Protein AF-A0A286EQ36-F1 (afdb_monomer_lite)

Foldseek 3Di:
DDDDPPPPPDPVVVVVVVVLLVLLPDPVLLVLLLVLLLQLLVLLLVLLVVLLVCQQPAACCLVVVVAPPNTRHLQSNLLSVLSNLLSVLSNVLSCCLSDQNLLQSLQSLLVLLLSLLVLLCLLVVVDGSSCCRPDDPVCCVVCRPPVNSCVSVVNPDDPVLSVVSCQCRVDPHPNVVVSNDDPGSSVSSLSSLVSLVSSLSSLVSNLSSCVVVVDDPVSNVSSVSSNVSSVVSCVVRPCNVVSVVPDRDD

Structure (mmCIF, N/CA/C/O backbone):
data_AF-A0A286EQ36-F1
#
_entry.id   AF-A0A286EQ36-F1
#
loop_
_atom_site.group_PDB
_atom_site.id
_atom_site.type_symbol
_atom_site.label_atom_id
_atom_site.label_alt_id
_atom_site.label_comp_id
_atom_site.label_asym_id
_atom_site.label_entity_id
_atom_site.label_seq_id
_atom_site.pdbx_PDB_ins_code
_atom_site.Cartn_x
_atom_site.Cartn_y
_atom_site.Cartn_z
_atom_site.occupancy
_atom_site.B_iso_or_equiv
_atom_site.auth_seq_id
_atom_site.auth_comp_id
_atom_site.auth_asym_id
_atom_site.auth_atom_id
_atom_site.pdbx_PDB_model_num
ATOM 1 N N . MET A 1 1 ? 5.444 -34.538 -29.520 1.00 42.81 1 MET A N 1
ATOM 2 C CA . MET A 1 1 ? 6.539 -33.662 -29.985 1.00 42.81 1 MET A CA 1
ATOM 3 C C . MET A 1 1 ? 5.913 -32.596 -30.879 1.00 42.81 1 MET A C 1
ATOM 5 O O . MET A 1 1 ? 6.060 -32.645 -32.090 1.00 42.81 1 MET A O 1
ATOM 9 N N . GLU A 1 2 ? 5.125 -31.699 -30.281 1.00 38.50 2 GLU A N 1
ATOM 10 C CA . GLU A 1 2 ? 4.499 -30.558 -30.961 1.00 38.50 2 GLU A CA 1
ATOM 11 C C . GLU A 1 2 ? 5.303 -29.316 -30.580 1.00 38.50 2 GLU A C 1
ATOM 13 O O . GLU A 1 2 ? 5.128 -28.737 -29.511 1.00 38.50 2 GLU A O 1
ATOM 18 N N . LEU A 1 3 ? 6.277 -28.997 -31.428 1.00 45.00 3 LEU A N 1
ATOM 19 C CA . LEU A 1 3 ? 7.073 -27.782 -31.354 1.00 45.00 3 LEU A CA 1
ATOM 20 C C . LEU A 1 3 ? 6.392 -26.705 -32.203 1.00 45.00 3 LEU A C 1
ATOM 22 O O . LEU A 1 3 ? 6.170 -26.893 -33.395 1.00 45.00 3 LEU A O 1
ATOM 26 N N . HIS A 1 4 ? 6.117 -25.585 -31.540 1.00 47.34 4 HIS A N 1
ATOM 27 C CA . HIS A 1 4 ? 6.048 -24.233 -32.085 1.00 47.34 4 HIS A CA 1
ATOM 28 C C . HIS A 1 4 ? 5.066 -23.955 -33.226 1.00 47.34 4 HIS A C 1
ATOM 30 O O . HIS A 1 4 ? 5.420 -23.858 -34.397 1.00 47.34 4 HIS A O 1
ATOM 36 N N . ARG A 1 5 ? 3.849 -23.580 -32.825 1.00 47.09 5 ARG A N 1
ATOM 37 C CA . ARG A 1 5 ? 3.199 -22.413 -33.425 1.00 47.09 5 ARG A CA 1
ATOM 38 C C . ARG A 1 5 ? 3.604 -21.193 -32.594 1.00 47.09 5 ARG A C 1
ATOM 40 O O . ARG A 1 5 ? 2.902 -20.819 -31.662 1.00 47.09 5 ARG A O 1
ATOM 47 N N . GLU A 1 6 ? 4.766 -20.609 -32.884 1.00 48.97 6 GLU A N 1
ATOM 48 C CA . GLU A 1 6 ? 4.986 -19.200 -32.545 1.00 48.97 6 GLU A CA 1
ATOM 49 C C . GLU A 1 6 ? 3.955 -18.415 -33.358 1.00 48.97 6 GLU A C 1
ATOM 51 O O . GLU A 1 6 ? 4.099 -18.228 -34.566 1.00 48.97 6 GLU A O 1
ATOM 56 N N . GLN A 1 7 ? 2.838 -18.050 -32.728 1.00 61.78 7 GLN A N 1
ATOM 57 C CA . GLN A 1 7 ? 1.993 -17.000 -33.275 1.00 61.78 7 GLN A CA 1
ATOM 58 C C . GLN A 1 7 ? 2.880 -15.762 -33.353 1.00 61.78 7 GLN A C 1
ATOM 60 O O . GLN A 1 7 ? 3.298 -15.243 -32.320 1.00 61.78 7 GLN A O 1
ATOM 65 N N . GLN A 1 8 ? 3.220 -15.340 -34.573 1.00 70.81 8 GLN A N 1
ATOM 66 C CA . GLN A 1 8 ? 3.832 -14.038 -34.792 1.00 70.81 8 GLN A CA 1
ATOM 67 C C . GLN A 1 8 ? 2.923 -13.014 -34.120 1.00 70.81 8 GLN A C 1
ATOM 69 O O . GLN A 1 8 ? 1.764 -12.862 -34.510 1.00 70.81 8 GLN A O 1
ATOM 74 N N . LEU A 1 9 ? 3.431 -12.400 -33.052 1.00 70.44 9 LEU A N 1
ATOM 75 C CA . LEU A 1 9 ? 2.756 -11.289 -32.406 1.00 70.44 9 LEU A CA 1
ATOM 76 C C . LEU A 1 9 ? 2.511 -10.218 -33.468 1.00 70.44 9 LEU A C 1
ATOM 78 O O . LEU A 1 9 ? 3.366 -9.986 -34.326 1.00 70.44 9 LEU A O 1
ATOM 82 N N . ASP A 1 10 ? 1.335 -9.600 -33.409 1.00 85.38 10 ASP A N 1
ATOM 83 C CA . ASP A 1 10 ? 1.016 -8.431 -34.219 1.00 85.38 10 ASP A CA 1
ATOM 84 C C . ASP A 1 10 ? 2.179 -7.419 -34.119 1.00 85.38 10 ASP A C 1
ATOM 86 O O . ASP A 1 10 ? 2.566 -7.065 -32.999 1.00 85.38 10 ASP A O 1
ATOM 90 N N . PRO A 1 11 ? 2.779 -6.976 -35.242 1.00 86.38 11 PRO A N 1
ATOM 91 C CA . PRO A 1 11 ? 3.874 -6.010 -35.227 1.00 86.38 11 PRO A CA 1
ATOM 92 C C . PRO A 1 11 ? 3.573 -4.758 -34.397 1.00 86.38 11 PRO A C 1
ATOM 94 O O . PRO A 1 11 ? 4.459 -4.265 -33.702 1.00 86.38 11 PRO A O 1
ATOM 97 N N . GLN A 1 12 ? 2.319 -4.291 -34.394 1.00 85.00 12 GLN A N 1
ATOM 98 C CA . GLN A 1 12 ? 1.914 -3.143 -33.584 1.00 85.00 12 GLN A CA 1
ATOM 99 C C . GLN A 1 12 ? 2.062 -3.430 -32.081 1.00 85.00 12 GLN A C 1
ATOM 101 O O . GLN A 1 12 ? 2.578 -2.604 -31.331 1.00 85.00 12 GLN A O 1
ATOM 106 N N . PHE A 1 13 ? 1.674 -4.629 -31.645 1.00 85.88 13 PHE A N 1
ATOM 107 C CA . PHE A 1 13 ? 1.811 -5.050 -30.253 1.00 85.88 13 PHE A CA 1
ATOM 108 C C . PHE A 1 13 ? 3.285 -5.179 -29.838 1.00 85.88 13 PHE A C 1
ATOM 110 O O . PHE A 1 13 ? 3.661 -4.804 -28.727 1.00 85.88 13 PHE A O 1
ATOM 117 N N . ALA A 1 14 ? 4.146 -5.672 -30.732 1.00 87.00 14 ALA A N 1
ATOM 118 C CA . ALA A 1 14 ? 5.581 -5.761 -30.471 1.00 87.00 14 ALA A CA 1
ATOM 119 C C . ALA A 1 14 ? 6.224 -4.374 -30.265 1.00 87.00 14 ALA A C 1
ATOM 121 O O . ALA A 1 14 ? 7.039 -4.206 -29.350 1.00 87.00 14 ALA A O 1
ATOM 122 N N . ASP A 1 15 ? 5.827 -3.380 -31.063 1.00 91.12 15 ASP A N 1
ATOM 123 C CA . ASP A 1 15 ? 6.303 -1.999 -30.938 1.00 91.12 15 ASP A CA 1
ATOM 124 C C . ASP A 1 15 ? 5.838 -1.344 -29.627 1.00 91.12 15 ASP A C 1
ATOM 126 O O . ASP A 1 15 ? 6.628 -0.676 -28.950 1.00 91.12 15 ASP A O 1
ATOM 130 N N . GLU A 1 16 ? 4.590 -1.584 -29.215 1.00 90.00 16 GLU A N 1
ATOM 131 C CA . GLU A 1 16 ? 4.049 -1.110 -27.934 1.00 90.00 16 GLU A CA 1
ATOM 132 C C . GLU A 1 16 ? 4.817 -1.697 -26.739 1.00 90.00 16 GLU A C 1
ATOM 134 O O . GLU A 1 16 ? 5.258 -0.957 -25.853 1.00 90.00 16 GLU A O 1
ATOM 139 N N . VAL A 1 17 ? 5.069 -3.011 -26.739 1.00 89.19 17 VAL A N 1
ATOM 140 C CA . VAL A 1 17 ? 5.862 -3.683 -25.695 1.00 89.19 17 VAL A CA 1
ATOM 141 C C . VAL A 1 17 ? 7.289 -3.128 -25.639 1.00 89.19 17 VAL A C 1
ATOM 143 O O . VAL A 1 17 ? 7.819 -2.872 -24.553 1.00 89.19 17 VAL A O 1
ATOM 146 N N . ALA A 1 18 ? 7.919 -2.892 -26.792 1.00 91.62 18 ALA A N 1
ATOM 147 C CA . ALA A 1 18 ? 9.254 -2.305 -26.855 1.00 91.62 18 ALA A CA 1
ATOM 148 C C . ALA A 1 18 ? 9.284 -0.861 -26.321 1.00 91.62 18 ALA A C 1
ATOM 150 O O . ALA A 1 18 ? 10.240 -0.474 -25.638 1.00 91.62 18 ALA A O 1
ATOM 151 N N . ALA A 1 19 ? 8.244 -0.068 -26.593 1.00 93.88 19 ALA A N 1
ATOM 152 C CA . ALA A 1 19 ? 8.105 1.289 -26.073 1.00 93.88 19 ALA A CA 1
ATOM 153 C C . ALA A 1 19 ? 7.931 1.305 -24.545 1.00 93.88 19 ALA A C 1
ATOM 155 O O . ALA A 1 19 ? 8.597 2.088 -23.864 1.00 93.88 19 ALA A O 1
ATOM 156 N N . ILE A 1 20 ? 7.106 0.407 -23.995 1.00 93.94 20 ILE A N 1
ATOM 157 C CA . ILE A 1 20 ? 6.928 0.249 -22.544 1.00 93.94 20 ILE A CA 1
ATOM 158 C C . ILE A 1 20 ? 8.250 -0.150 -21.887 1.00 93.94 20 ILE A C 1
ATOM 160 O O . ILE A 1 20 ? 8.688 0.504 -20.943 1.00 93.94 20 ILE A O 1
ATOM 164 N N . ARG A 1 21 ? 8.939 -1.168 -22.421 1.00 93.19 21 ARG A N 1
ATOM 165 C CA . ARG A 1 21 ? 10.229 -1.633 -21.886 1.00 93.19 21 ARG A CA 1
ATOM 166 C C . ARG A 1 21 ? 11.282 -0.529 -21.862 1.00 93.19 21 ARG A C 1
ATOM 168 O O . ARG A 1 21 ? 12.022 -0.404 -20.892 1.00 93.19 21 ARG A O 1
ATOM 175 N N . ARG A 1 22 ? 11.319 0.312 -22.900 1.00 94.56 22 ARG A N 1
ATOM 176 C CA . ARG A 1 22 ? 12.206 1.480 -22.940 1.00 94.56 22 ARG A CA 1
ATOM 177 C C . ARG A 1 22 ? 11.917 2.440 -21.787 1.00 94.56 22 ARG A C 1
ATOM 179 O O . ARG A 1 22 ? 12.839 2.764 -21.049 1.00 94.56 22 ARG A O 1
ATOM 186 N N . ARG A 1 23 ? 10.648 2.812 -21.596 1.00 96.12 23 ARG A N 1
ATOM 187 C CA . ARG A 1 23 ? 10.204 3.710 -20.515 1.00 96.12 23 ARG A CA 1
ATOM 188 C C . ARG A 1 23 ? 10.426 3.126 -19.122 1.00 96.12 23 ARG A C 1
ATOM 190 O O . ARG A 1 23 ? 10.718 3.855 -18.179 1.00 96.12 23 ARG A O 1
ATOM 197 N N . LEU A 1 24 ? 10.319 1.809 -18.969 1.00 95.25 24 LEU A N 1
ATOM 198 C CA . LEU A 1 24 ? 10.638 1.143 -17.706 1.00 95.25 24 LEU A CA 1
ATOM 199 C C . LEU A 1 24 ? 12.113 1.347 -17.327 1.00 95.25 24 LEU A C 1
ATOM 201 O O . LEU A 1 24 ? 12.402 1.583 -16.158 1.00 95.25 24 LEU A O 1
ATOM 205 N N . GLY A 1 25 ? 13.022 1.330 -18.306 1.00 93.94 25 GLY A N 1
ATOM 206 C CA . GLY A 1 25 ? 14.460 1.541 -18.112 1.00 93.94 25 GLY A CA 1
ATOM 207 C C . GLY A 1 25 ? 14.933 3.003 -18.106 1.00 93.94 25 GLY A C 1
ATOM 208 O O . GLY A 1 25 ? 16.132 3.245 -17.940 1.00 93.94 25 GLY A O 1
ATOM 209 N N . GLU A 1 26 ? 14.049 3.987 -18.301 1.00 95.94 26 GLU A N 1
ATOM 210 C CA . GLU A 1 26 ? 14.420 5.408 -18.329 1.00 95.94 26 GLU A CA 1
ATOM 211 C C . GLU A 1 26 ? 14.813 5.906 -16.930 1.00 95.94 26 GLU A C 1
ATOM 213 O O . GLU A 1 26 ? 14.002 5.931 -16.007 1.00 95.94 26 GLU A O 1
ATOM 218 N N . ARG A 1 27 ? 16.071 6.342 -16.769 1.00 96.06 27 ARG A N 1
ATOM 219 C CA . ARG A 1 27 ? 16.633 6.754 -15.466 1.00 96.06 27 ARG A CA 1
ATOM 220 C C . ARG A 1 27 ? 15.852 7.876 -14.785 1.00 96.06 27 ARG A C 1
ATOM 222 O O . ARG A 1 27 ? 15.743 7.883 -13.561 1.00 96.06 27 ARG A O 1
ATOM 229 N N . GLU A 1 28 ? 15.337 8.817 -15.569 1.00 97.38 28 GLU A N 1
ATOM 230 C CA . GLU A 1 28 ? 14.519 9.919 -15.059 1.00 97.38 28 GLU A CA 1
ATOM 231 C C . GLU A 1 28 ? 13.222 9.383 -14.441 1.00 97.38 28 GLU A C 1
ATOM 233 O O . GLU A 1 28 ? 12.935 9.687 -13.286 1.00 97.38 28 GLU A O 1
ATOM 238 N N . LEU A 1 29 ? 12.515 8.481 -15.132 1.00 97.50 29 LEU A N 1
ATOM 239 C CA . LEU A 1 29 ? 11.295 7.857 -14.612 1.00 97.50 29 LEU A CA 1
ATOM 240 C C . LEU A 1 29 ? 11.556 6.955 -13.398 1.00 97.50 29 LEU A C 1
ATOM 242 O O . LEU A 1 29 ? 10.781 6.974 -12.447 1.00 97.50 29 LEU A O 1
ATOM 246 N N . ILE A 1 30 ? 12.670 6.213 -13.373 1.00 97.25 30 ILE A N 1
ATOM 247 C CA . ILE A 1 30 ? 13.084 5.442 -12.184 1.00 97.25 30 ILE A CA 1
ATOM 248 C C . ILE A 1 30 ? 13.259 6.377 -10.975 1.00 97.25 30 ILE A C 1
ATOM 250 O O . ILE A 1 30 ? 12.828 6.055 -9.867 1.00 97.25 30 ILE A O 1
ATOM 254 N N . SER A 1 31 ? 13.859 7.551 -11.192 1.00 98.00 31 SER A N 1
ATOM 255 C CA . SER A 1 31 ? 14.089 8.543 -10.135 1.00 98.00 31 SER A CA 1
ATOM 256 C C . SER A 1 31 ? 12.777 9.161 -9.644 1.00 98.00 31 SER A C 1
ATOM 258 O O . SER A 1 31 ? 12.596 9.314 -8.438 1.00 98.00 31 SER A O 1
ATOM 260 N N . VAL A 1 32 ? 11.844 9.451 -10.559 1.00 98.38 32 VAL A N 1
ATOM 261 C CA . VAL A 1 32 ? 10.484 9.922 -10.243 1.00 98.38 32 VAL A CA 1
ATOM 262 C C . VAL A 1 32 ? 9.737 8.899 -9.378 1.00 98.38 32 VAL A C 1
ATOM 264 O O . VAL A 1 32 ? 9.222 9.256 -8.319 1.00 98.38 32 VAL A O 1
ATOM 267 N N . ARG A 1 33 ? 9.737 7.614 -9.765 1.00 98.50 33 ARG A N 1
ATOM 268 C CA . ARG A 1 33 ? 9.087 6.530 -8.999 1.00 98.50 33 ARG A CA 1
ATOM 269 C C . ARG A 1 33 ? 9.663 6.394 -7.593 1.00 98.50 33 ARG A C 1
ATOM 271 O O . ARG A 1 33 ? 8.909 6.319 -6.626 1.00 98.50 33 ARG A O 1
ATOM 278 N N . LEU A 1 34 ? 10.993 6.377 -7.472 1.00 98.62 34 LEU A N 1
ATOM 279 C CA . LEU A 1 34 ? 11.667 6.247 -6.180 1.00 98.62 34 LEU A CA 1
ATOM 280 C C . LEU A 1 34 ? 11.368 7.441 -5.262 1.00 98.62 34 LEU A C 1
ATOM 282 O O . LEU A 1 34 ? 11.042 7.249 -4.092 1.00 98.62 34 LEU A O 1
ATOM 286 N N . ALA A 1 35 ? 11.424 8.666 -5.793 1.00 98.56 35 ALA A N 1
ATOM 287 C CA . ALA A 1 35 ? 11.110 9.871 -5.030 1.00 98.56 35 ALA A CA 1
ATOM 288 C C . ALA A 1 35 ? 9.651 9.878 -4.548 1.00 98.56 35 ALA A C 1
ATOM 290 O O . ALA A 1 35 ? 9.385 10.164 -3.380 1.00 98.56 35 ALA A O 1
ATOM 291 N N . ALA A 1 36 ? 8.709 9.515 -5.421 1.00 98.56 36 ALA A N 1
ATOM 292 C CA . ALA A 1 36 ? 7.300 9.409 -5.067 1.00 98.56 36 ALA A CA 1
ATOM 293 C C . ALA A 1 36 ? 7.060 8.349 -3.980 1.00 98.56 36 ALA A C 1
ATOM 295 O O . ALA A 1 36 ? 6.381 8.634 -2.995 1.00 98.56 36 ALA A O 1
ATOM 296 N N . ALA A 1 37 ? 7.659 7.161 -4.101 1.00 98.69 37 ALA A N 1
ATOM 297 C CA . ALA A 1 37 ? 7.535 6.111 -3.092 1.00 98.69 37 ALA A CA 1
ATOM 298 C C . ALA A 1 37 ? 8.104 6.527 -1.728 1.00 98.69 37 ALA A C 1
ATOM 300 O O . ALA A 1 37 ? 7.424 6.359 -0.717 1.00 98.69 37 ALA A O 1
ATOM 301 N N . SER A 1 38 ? 9.293 7.134 -1.692 1.00 98.75 38 SER A N 1
ATOM 302 C CA . SER A 1 38 ? 9.915 7.575 -0.436 1.00 98.75 38 SER A CA 1
ATOM 303 C C . SER A 1 38 ? 9.123 8.707 0.243 1.00 98.75 38 SER A C 1
ATOM 305 O O . SER A 1 38 ? 8.888 8.692 1.459 1.00 98.75 38 SER A O 1
ATOM 307 N N . ASN A 1 39 ? 8.603 9.658 -0.542 1.00 98.50 39 ASN A N 1
ATOM 308 C CA . ASN A 1 39 ? 7.733 10.721 -0.030 1.00 98.50 39 ASN A CA 1
ATOM 309 C C . ASN A 1 39 ? 6.411 10.157 0.518 1.00 98.50 39 ASN A C 1
ATOM 311 O O . ASN A 1 39 ? 5.994 10.504 1.627 1.00 98.50 39 ASN A O 1
ATOM 315 N N . ALA A 1 40 ? 5.770 9.248 -0.222 1.00 98.56 40 ALA A N 1
ATOM 316 C CA . ALA A 1 40 ? 4.548 8.583 0.215 1.00 98.56 40 ALA A CA 1
ATOM 317 C C . ALA A 1 40 ? 4.776 7.759 1.493 1.00 98.56 40 ALA A C 1
ATOM 319 O O . ALA A 1 40 ? 4.004 7.877 2.445 1.00 98.56 40 ALA A O 1
ATOM 320 N N . ALA A 1 41 ? 5.871 6.996 1.574 1.00 98.69 41 ALA A N 1
ATOM 321 C CA . ALA A 1 41 ? 6.246 6.247 2.771 1.00 98.69 41 ALA A CA 1
ATOM 322 C C . ALA A 1 41 ? 6.429 7.166 3.990 1.00 98.69 41 ALA A C 1
ATOM 324 O O . ALA A 1 41 ? 5.934 6.866 5.079 1.00 98.69 41 ALA A O 1
ATOM 325 N N . THR A 1 42 ? 7.061 8.329 3.810 1.00 98.56 42 THR A N 1
ATOM 326 C CA . THR A 1 42 ? 7.216 9.335 4.872 1.00 98.56 42 THR A CA 1
ATOM 327 C C . THR A 1 42 ? 5.862 9.817 5.403 1.00 98.56 42 THR A C 1
ATOM 329 O O . THR A 1 42 ? 5.655 9.888 6.621 1.00 98.56 42 THR A O 1
ATOM 332 N N . HIS A 1 43 ? 4.914 10.116 4.513 1.00 98.19 43 HIS A N 1
ATOM 333 C CA . HIS A 1 43 ? 3.574 10.550 4.905 1.00 98.19 43 HIS A CA 1
ATOM 334 C C . HIS A 1 43 ? 2.765 9.432 5.579 1.00 98.19 43 HIS A C 1
ATOM 336 O O . HIS A 1 43 ? 2.202 9.673 6.652 1.00 98.19 43 HIS A O 1
ATOM 342 N N . LEU A 1 44 ? 2.787 8.208 5.036 1.00 98.31 44 LEU A N 1
ATOM 343 C CA . LEU A 1 44 ? 2.149 7.026 5.631 1.00 98.31 44 LEU A CA 1
ATOM 344 C C . LEU A 1 44 ? 2.682 6.746 7.039 1.00 98.31 44 LEU A C 1
ATOM 346 O O . LEU A 1 44 ? 1.901 6.584 7.980 1.00 98.31 44 LEU A O 1
ATOM 350 N N . LYS A 1 45 ? 4.008 6.772 7.218 1.00 98.56 45 LYS A N 1
ATOM 351 C CA . LYS A 1 45 ? 4.652 6.586 8.524 1.00 98.56 45 LYS A CA 1
ATOM 352 C C . LYS A 1 45 ? 4.212 7.656 9.515 1.00 98.56 45 LYS A C 1
ATOM 354 O O . LYS A 1 45 ? 3.849 7.334 10.644 1.00 98.56 45 LYS A O 1
ATOM 359 N N . SER A 1 46 ? 4.199 8.923 9.098 1.00 98.12 46 SER A N 1
ATOM 360 C CA . SER A 1 46 ? 3.777 10.031 9.959 1.00 98.12 46 SER A CA 1
ATOM 361 C C . SER A 1 46 ? 2.297 9.947 10.347 1.00 98.12 46 SER A C 1
ATOM 363 O O . SER A 1 46 ? 1.946 10.264 11.490 1.00 98.12 46 SER A O 1
ATOM 365 N N . ALA A 1 47 ? 1.427 9.538 9.417 1.00 97.75 47 ALA A N 1
ATOM 366 C CA . ALA A 1 47 ? 0.009 9.301 9.678 1.00 97.75 47 ALA A CA 1
ATOM 367 C C . ALA A 1 47 ? -0.160 8.165 10.692 1.00 97.75 47 ALA A C 1
ATOM 369 O O . ALA A 1 47 ? -0.733 8.385 11.759 1.00 97.75 47 ALA A O 1
ATOM 370 N N . GLY A 1 48 ? 0.454 7.008 10.431 1.00 98.19 48 GLY A N 1
ATOM 371 C CA . GLY A 1 48 ? 0.415 5.851 11.321 1.00 98.19 48 GLY A CA 1
ATOM 372 C C . GLY A 1 48 ? 0.945 6.158 12.722 1.00 98.19 48 GLY A C 1
ATOM 373 O O . GLY A 1 48 ? 0.281 5.852 13.703 1.00 98.19 48 GLY A O 1
ATOM 374 N N . GLN A 1 49 ? 2.073 6.856 12.861 1.00 98.25 49 GLN A N 1
ATOM 375 C CA . GLN A 1 49 ? 2.588 7.264 14.178 1.00 98.25 49 GLN A CA 1
ATOM 376 C C . GLN A 1 49 ? 1.614 8.170 14.943 1.00 98.25 49 GLN A C 1
ATOM 378 O O . GLN A 1 49 ? 1.475 8.047 16.158 1.00 98.25 49 GLN A O 1
ATOM 383 N N . THR A 1 50 ? 0.923 9.070 14.239 1.00 97.56 50 THR A N 1
ATOM 384 C CA . THR A 1 50 ? -0.057 9.973 14.864 1.00 97.56 50 THR A CA 1
ATOM 385 C C . THR A 1 50 ? -1.285 9.202 15.322 1.00 97.56 50 THR A C 1
ATOM 387 O O . THR A 1 50 ? -1.670 9.320 16.482 1.00 97.56 50 THR A O 1
ATOM 390 N N . MET A 1 51 ? -1.833 8.350 14.453 1.00 97.31 51 MET A N 1
ATOM 391 C CA . MET A 1 51 ? -2.954 7.463 14.775 1.00 97.31 51 MET A CA 1
ATOM 392 C C . MET A 1 51 ? -2.618 6.537 15.937 1.00 97.31 51 MET A C 1
ATOM 394 O O . MET A 1 51 ? -3.450 6.333 16.810 1.00 97.31 51 MET A O 1
ATOM 398 N N . HIS A 1 52 ? -1.389 6.022 15.991 1.00 97.75 52 HIS A N 1
ATOM 399 C CA . HIS A 1 52 ? -0.954 5.145 17.071 1.00 97.75 52 HIS A CA 1
ATOM 400 C C . HIS A 1 52 ? -0.989 5.880 18.414 1.00 97.75 52 HIS A C 1
ATOM 402 O O . HIS A 1 52 ? -1.573 5.382 19.372 1.00 97.75 52 HIS A O 1
ATOM 408 N N . VAL A 1 53 ? -0.417 7.087 18.485 1.00 97.25 53 VAL A N 1
ATOM 409 C CA . VAL A 1 53 ? -0.443 7.898 19.712 1.00 97.25 53 VAL A CA 1
ATOM 410 C C . VAL A 1 53 ? -1.877 8.249 20.103 1.00 97.25 53 VAL A C 1
ATOM 412 O O . VAL A 1 53 ? -2.242 8.088 21.265 1.00 97.25 53 VAL A O 1
ATOM 415 N N . ILE A 1 54 ? -2.696 8.696 19.148 1.00 95.81 54 ILE A N 1
ATOM 416 C CA . ILE A 1 54 ? -4.092 9.061 19.406 1.00 95.81 54 ILE A CA 1
ATOM 417 C C . ILE A 1 54 ? -4.879 7.848 19.897 1.00 95.81 54 ILE A C 1
ATOM 419 O O . ILE A 1 54 ? -5.442 7.919 20.981 1.00 95.81 54 ILE A O 1
ATOM 423 N N . GLY A 1 55 ? -4.860 6.725 19.181 1.00 96.31 55 GLY A N 1
ATOM 424 C CA . GLY A 1 55 ? -5.593 5.517 19.569 1.00 96.31 55 GLY A CA 1
ATOM 425 C C . GLY A 1 55 ? -5.094 4.902 20.874 1.00 96.31 55 GLY A C 1
ATOM 426 O O . GLY A 1 55 ? -5.852 4.277 21.608 1.00 96.31 55 GLY A O 1
ATOM 427 N N . HIS A 1 56 ? -3.835 5.125 21.248 1.00 96.94 56 HIS A N 1
ATOM 428 C CA . HIS A 1 56 ? -3.355 4.705 22.560 1.00 96.94 56 HIS A CA 1
ATOM 429 C C . HIS A 1 56 ? -3.886 5.588 23.704 1.00 96.94 56 HIS A C 1
ATOM 431 O O . HIS A 1 56 ? -4.032 5.110 24.830 1.00 96.94 56 HIS A O 1
ATOM 437 N N . LEU A 1 57 ? -4.148 6.873 23.453 1.00 95.88 57 LEU A N 1
ATOM 438 C CA . LEU A 1 57 ? -4.505 7.855 24.485 1.00 95.88 57 LEU A CA 1
ATOM 439 C C . LEU A 1 57 ? -6.002 8.176 24.557 1.00 95.88 57 LEU A C 1
ATOM 441 O O . LEU A 1 57 ? -6.498 8.460 25.645 1.00 95.88 57 LEU A O 1
ATOM 445 N N . ILE A 1 58 ? -6.693 8.171 23.422 1.00 94.81 58 ILE A N 1
ATOM 446 C CA . ILE A 1 58 ? -8.070 8.636 23.248 1.00 94.81 58 ILE A CA 1
ATOM 447 C C . ILE A 1 58 ? -8.975 7.441 22.952 1.00 94.81 58 ILE A C 1
ATOM 449 O O . ILE A 1 58 ? -8.599 6.543 22.205 1.00 94.81 58 ILE A O 1
ATOM 453 N N . GLY A 1 59 ? -10.163 7.458 23.553 1.00 93.62 59 GLY A N 1
ATOM 454 C CA . GLY A 1 59 ? -11.139 6.373 23.516 1.00 93.62 59 GLY A CA 1
ATOM 455 C C . GLY A 1 59 ? -11.341 5.759 24.901 1.00 93.62 59 GLY A C 1
ATOM 456 O O . GLY A 1 59 ? -10.602 6.047 25.847 1.00 93.62 59 GLY A O 1
ATOM 457 N N . ASP A 1 60 ? -12.381 4.948 25.046 1.00 93.00 60 ASP A N 1
ATOM 458 C CA . ASP A 1 60 ? -12.776 4.369 26.328 1.00 93.00 60 ASP A CA 1
ATOM 459 C C . ASP A 1 60 ? -12.247 2.946 26.539 1.00 93.00 60 ASP A C 1
ATOM 461 O O . ASP A 1 60 ? -12.354 2.440 27.653 1.00 93.00 60 ASP A O 1
ATOM 465 N N . GLY A 1 61 ? -11.620 2.319 25.536 1.00 94.19 61 GLY A N 1
ATOM 466 C CA . GLY A 1 61 ? -11.296 0.891 25.536 1.00 94.19 61 GLY A CA 1
ATOM 467 C C . GLY A 1 61 ? -10.441 0.426 26.715 1.00 94.19 61 GLY A C 1
ATOM 468 O O . GLY A 1 61 ? -10.635 -0.673 27.242 1.00 94.19 61 GLY A O 1
ATOM 469 N N . ARG A 1 62 ? -9.539 1.287 27.200 1.00 93.00 62 ARG A N 1
ATOM 470 C CA . ARG A 1 62 ? -8.745 1.047 28.415 1.00 93.00 62 ARG A CA 1
ATOM 471 C C . ARG A 1 62 ? -9.606 1.063 29.678 1.00 93.00 62 ARG A C 1
ATOM 473 O O . ARG A 1 62 ? -9.372 0.267 30.580 1.00 93.00 62 ARG A O 1
ATOM 480 N N . VAL A 1 63 ? -10.543 2.003 29.771 1.00 94.38 63 VAL A N 1
ATOM 481 C CA . VAL A 1 63 ? -11.375 2.225 30.965 1.00 94.38 63 VAL A CA 1
ATOM 482 C C . VAL A 1 63 ? -12.524 1.221 31.020 1.00 94.38 63 VAL A C 1
ATOM 484 O O . VAL A 1 63 ? -12.834 0.708 32.092 1.00 94.38 63 VAL A O 1
ATOM 487 N N . SER A 1 64 ? -13.129 0.912 29.873 1.00 93.25 64 SER A N 1
ATOM 488 C CA . SER A 1 64 ? -14.220 -0.056 29.737 1.00 93.25 64 SER A CA 1
ATOM 489 C C . SER A 1 64 ? -13.737 -1.511 29.737 1.00 93.25 64 SER A C 1
ATOM 491 O O . SER A 1 64 ? -14.543 -2.420 29.926 1.00 93.25 64 SER A O 1
ATOM 493 N N . GLY A 1 65 ? -12.431 -1.746 29.561 1.00 91.69 65 GLY A N 1
ATOM 494 C CA . GLY A 1 65 ? -11.828 -3.081 29.549 1.00 91.69 65 GLY A CA 1
ATOM 495 C C . GLY A 1 65 ? -12.049 -3.855 28.247 1.00 91.69 65 GLY A C 1
ATOM 496 O O . GLY A 1 65 ? -11.784 -5.055 28.205 1.00 91.69 65 GLY A O 1
ATOM 497 N N . THR A 1 66 ? -12.530 -3.198 27.189 1.00 90.75 66 THR A N 1
ATOM 498 C CA . THR A 1 66 ? -12.714 -3.819 25.869 1.00 90.75 66 THR A CA 1
ATOM 499 C C . THR A 1 66 ? -11.392 -4.000 25.123 1.00 90.75 66 THR A C 1
ATOM 501 O O . THR A 1 66 ? -11.287 -4.912 24.303 1.00 90.75 66 THR A O 1
ATOM 504 N N . SER A 1 67 ? -10.364 -3.197 25.432 1.00 94.00 67 SER A N 1
ATOM 505 C CA . SER A 1 67 ? -9.026 -3.373 24.859 1.00 94.00 67 SER A CA 1
ATOM 506 C C . SER A 1 67 ? -8.199 -4.397 25.629 1.00 94.00 67 SER A C 1
ATOM 508 O O . SER A 1 67 ? -7.891 -4.210 26.807 1.00 94.00 67 SER A O 1
ATOM 510 N N . THR A 1 68 ? -7.717 -5.437 24.941 1.00 92.69 68 THR A N 1
ATOM 511 C CA . THR A 1 68 ? -6.798 -6.425 25.549 1.00 92.69 68 THR A CA 1
ATOM 512 C C . THR A 1 68 ? -5.362 -5.908 25.683 1.00 92.69 68 THR A C 1
ATOM 514 O O . THR A 1 68 ? -4.509 -6.563 26.283 1.00 92.69 68 THR A O 1
ATOM 517 N N . ARG A 1 69 ? -5.082 -4.722 25.125 1.00 94.19 69 ARG A N 1
ATOM 518 C CA . ARG A 1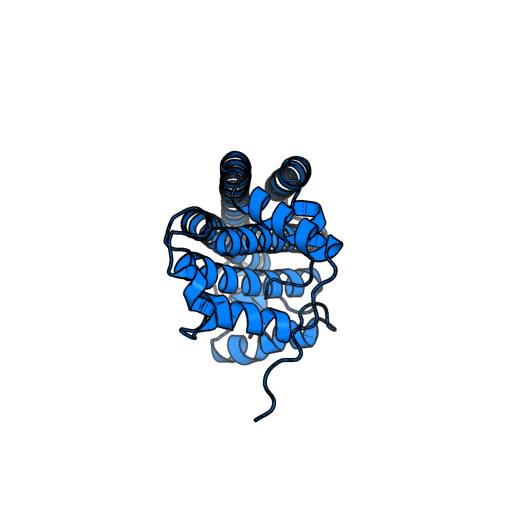 69 ? -3.749 -4.100 25.059 1.00 94.19 69 ARG A CA 1
ATOM 519 C C . ARG A 1 69 ? -3.660 -2.772 25.800 1.00 94.19 69 ARG A C 1
ATOM 521 O O . ARG A 1 69 ? -2.598 -2.156 25.818 1.00 94.19 69 ARG A O 1
ATOM 528 N N . GLY A 1 70 ? -4.754 -2.340 26.423 1.00 95.12 70 GLY A N 1
ATOM 529 C CA . GLY A 1 70 ? -4.815 -1.079 27.152 1.00 95.12 70 GLY A CA 1
ATOM 530 C C . GLY A 1 70 ? -4.757 0.155 26.249 1.00 95.12 70 GLY A C 1
ATOM 531 O O . GLY A 1 70 ? -4.301 1.205 26.708 1.00 95.12 70 GLY A O 1
ATOM 532 N N . ASN A 1 71 ? -5.192 0.055 24.992 1.00 97.69 71 ASN A N 1
ATOM 533 C CA . ASN A 1 71 ? -5.379 1.217 24.123 1.00 97.69 71 ASN A CA 1
ATOM 534 C C . ASN A 1 71 ? -6.722 1.897 24.426 1.00 97.69 71 ASN A C 1
ATOM 536 O O . ASN A 1 71 ? -7.637 1.266 24.956 1.00 97.69 71 ASN A O 1
ATOM 540 N N . GLY A 1 72 ? -6.839 3.184 24.098 1.00 97.00 72 GLY A N 1
ATOM 541 C CA . GLY A 1 72 ? -8.125 3.884 24.121 1.00 97.00 72 GLY A CA 1
ATOM 542 C C . GLY A 1 72 ? -9.033 3.430 22.974 1.00 97.00 72 GLY A C 1
ATOM 543 O O . GLY A 1 72 ? -10.219 3.205 23.192 1.00 97.00 72 GLY A O 1
ATOM 544 N N . ASP A 1 73 ? -8.452 3.206 21.796 1.00 96.56 73 ASP A N 1
ATOM 545 C CA . ASP A 1 73 ? -9.113 2.733 20.582 1.00 96.56 73 ASP A CA 1
ATOM 546 C C . ASP A 1 73 ? -8.213 1.721 19.848 1.00 96.56 73 ASP A C 1
ATOM 548 O O . ASP A 1 73 ? -7.200 2.065 19.230 1.00 96.56 73 ASP A O 1
ATOM 552 N N . ASP A 1 74 ? -8.582 0.442 19.923 1.00 97.50 74 ASP A N 1
ATOM 553 C CA . ASP A 1 74 ? -7.855 -0.646 19.265 1.00 97.50 74 ASP A CA 1
ATOM 554 C C . ASP A 1 74 ? -8.009 -0.650 17.739 1.00 97.50 74 ASP A C 1
ATOM 556 O O . ASP A 1 74 ? -7.101 -1.111 17.045 1.00 97.50 74 ASP A O 1
ATOM 560 N N . ALA A 1 75 ? -9.120 -0.152 17.192 1.00 97.38 75 ALA A N 1
ATOM 561 C CA . ALA A 1 75 ? -9.303 -0.100 15.746 1.00 97.38 75 ALA A CA 1
ATOM 562 C C . ALA A 1 75 ? -8.333 0.920 15.145 1.00 97.38 75 ALA A C 1
ATOM 564 O O . ALA A 1 75 ? -7.603 0.608 14.198 1.00 97.38 75 ALA A O 1
ATOM 565 N N . LEU A 1 76 ? -8.245 2.098 15.769 1.00 97.31 76 LEU A N 1
ATOM 566 C CA . LEU A 1 76 ? -7.323 3.150 15.365 1.00 97.31 76 LEU A CA 1
ATOM 567 C C . LEU A 1 76 ? -5.859 2.708 15.483 1.00 97.31 76 LEU A C 1
ATOM 569 O O . LEU A 1 76 ? -5.082 2.924 14.552 1.00 97.31 76 LEU A O 1
ATOM 573 N N . VAL A 1 77 ? -5.484 2.023 16.571 1.00 98.00 77 VAL A N 1
ATOM 574 C CA . VAL A 1 77 ? -4.135 1.443 16.716 1.00 98.00 77 VAL A CA 1
ATOM 575 C C . VAL A 1 77 ? -3.879 0.337 15.685 1.00 98.00 77 VAL A C 1
ATOM 577 O O . VAL A 1 77 ? -2.782 0.259 15.131 1.00 98.00 77 VAL A O 1
ATOM 580 N N . GLY A 1 78 ? -4.875 -0.495 15.371 1.00 98.12 78 GLY A N 1
ATOM 581 C CA . GLY A 1 78 ? -4.774 -1.534 14.344 1.00 98.12 78 GLY A CA 1
ATOM 582 C C . GLY A 1 78 ? -4.419 -0.964 12.972 1.00 98.12 78 GLY A C 1
ATOM 583 O O . GLY A 1 78 ? -3.431 -1.378 12.359 1.00 98.12 78 GLY A O 1
ATOM 584 N N . VAL A 1 79 ? -5.168 0.043 12.519 1.00 98.38 79 VAL A N 1
ATOM 585 C CA . VAL A 1 79 ? -4.900 0.733 11.247 1.00 98.38 79 VAL A CA 1
ATOM 586 C C . VAL A 1 79 ? -3.564 1.481 11.289 1.00 98.38 79 VAL A C 1
ATOM 588 O O . VAL A 1 79 ? -2.791 1.421 10.332 1.00 98.38 79 VAL A O 1
ATOM 591 N N . ALA A 1 80 ? -3.238 2.122 12.414 1.00 98.31 80 ALA A N 1
ATOM 592 C CA . ALA A 1 80 ? -1.969 2.816 12.610 1.00 98.31 80 ALA A CA 1
ATOM 593 C C . ALA A 1 80 ? -0.746 1.908 12.413 1.00 98.31 80 ALA A C 1
ATOM 595 O O . ALA A 1 80 ? 0.255 2.324 11.822 1.00 98.31 80 ALA A O 1
ATOM 596 N N . VAL A 1 81 ? -0.812 0.675 12.923 1.00 98.56 81 VAL A N 1
ATOM 597 C CA . VAL A 1 81 ? 0.245 -0.332 12.761 1.00 98.56 81 VAL A CA 1
ATOM 598 C C . VAL A 1 81 ? 0.367 -0.748 11.297 1.00 98.56 81 VAL A C 1
ATOM 600 O O . VAL A 1 81 ? 1.481 -0.790 10.779 1.00 98.56 81 VAL A O 1
ATOM 603 N N . LEU A 1 82 ? -0.751 -0.987 10.603 1.00 98.56 82 LEU A N 1
ATOM 604 C CA . LEU A 1 82 ? -0.724 -1.335 9.179 1.00 98.56 82 LEU A CA 1
ATOM 605 C C . LEU A 1 82 ? -0.115 -0.232 8.309 1.00 98.56 82 LEU A C 1
ATOM 607 O O . LEU A 1 82 ? 0.670 -0.546 7.420 1.00 98.56 82 LEU A O 1
ATOM 611 N N . LEU A 1 83 ? -0.406 1.044 8.582 1.00 98.69 83 LEU A N 1
ATOM 612 C CA . LEU A 1 83 ? 0.209 2.165 7.859 1.00 98.69 83 LEU A CA 1
ATOM 613 C C . LEU A 1 83 ? 1.726 2.233 8.057 1.00 98.69 83 LEU A C 1
ATOM 615 O O . LEU A 1 83 ? 2.460 2.510 7.113 1.00 98.69 83 LEU A O 1
ATOM 619 N N . GLN A 1 84 ? 2.205 1.971 9.275 1.00 98.81 84 GLN A N 1
ATOM 620 C CA . GLN A 1 84 ? 3.642 1.944 9.561 1.00 98.81 84 GLN A CA 1
ATOM 621 C C . GLN A 1 84 ? 4.330 0.769 8.859 1.00 98.81 84 GLN A C 1
ATOM 623 O O . GLN A 1 84 ? 5.379 0.965 8.252 1.00 98.81 84 GLN A O 1
ATOM 628 N N . ILE A 1 85 ? 3.707 -0.416 8.861 1.00 98.88 85 ILE A N 1
ATOM 629 C CA . ILE A 1 85 ? 4.189 -1.578 8.101 1.00 98.88 85 ILE A CA 1
ATOM 630 C C . ILE A 1 85 ? 4.217 -1.257 6.600 1.00 98.88 85 ILE A C 1
ATOM 632 O O . ILE A 1 85 ? 5.234 -1.480 5.950 1.00 98.88 85 ILE A O 1
ATOM 636 N N . ALA A 1 86 ? 3.137 -0.693 6.048 1.00 98.81 86 ALA A N 1
ATOM 637 C CA . ALA A 1 86 ? 3.067 -0.303 4.640 1.00 98.81 86 ALA A CA 1
ATOM 638 C C . ALA A 1 86 ? 4.169 0.692 4.264 1.00 98.81 86 ALA A C 1
ATOM 640 O O . ALA A 1 86 ? 4.783 0.543 3.214 1.00 98.81 86 ALA A O 1
ATOM 641 N N . ALA A 1 87 ? 4.443 1.678 5.123 1.00 98.81 87 ALA A N 1
ATOM 642 C CA . ALA A 1 87 ? 5.495 2.659 4.897 1.00 98.81 87 ALA A CA 1
ATOM 643 C C . ALA A 1 87 ? 6.890 2.019 4.841 1.00 98.81 87 ALA A C 1
ATOM 645 O O . ALA A 1 87 ? 7.646 2.297 3.915 1.00 98.81 87 ALA A O 1
ATOM 646 N N . GLU A 1 88 ? 7.226 1.144 5.796 1.00 98.81 88 GLU A N 1
ATOM 647 C CA . GLU A 1 88 ? 8.524 0.452 5.812 1.00 98.81 88 GLU A CA 1
ATOM 648 C C . GLU A 1 88 ? 8.698 -0.474 4.602 1.00 98.81 88 GLU A C 1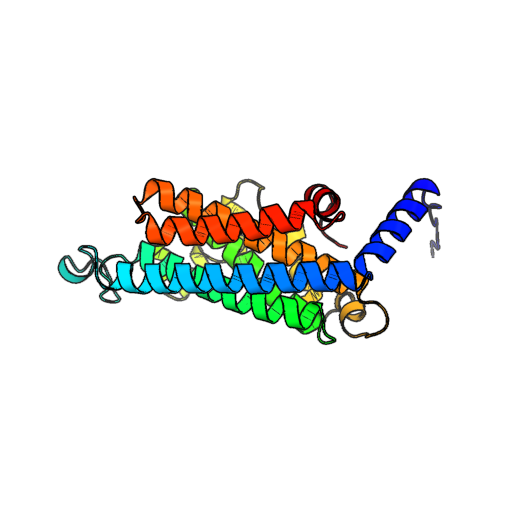
ATOM 650 O O . GLU A 1 88 ? 9.775 -0.520 4.001 1.00 98.81 88 GLU A O 1
ATOM 655 N N . LEU A 1 89 ? 7.628 -1.181 4.224 1.00 98.81 89 LEU A N 1
ATOM 656 C CA . LEU A 1 89 ? 7.616 -2.045 3.049 1.00 98.81 89 LEU A CA 1
ATOM 657 C C . LEU A 1 89 ? 7.741 -1.248 1.747 1.00 98.81 89 LEU A C 1
ATOM 659 O O . LEU A 1 89 ? 8.519 -1.654 0.891 1.00 98.81 89 LEU A O 1
ATOM 663 N N . LEU A 1 90 ? 7.012 -0.137 1.596 1.00 98.75 90 LEU A N 1
ATOM 664 C CA . LEU A 1 90 ? 7.066 0.727 0.412 1.00 98.75 90 LEU A CA 1
ATOM 665 C C . LEU A 1 90 ? 8.470 1.294 0.207 1.00 98.75 90 LEU A C 1
ATOM 667 O O . LEU A 1 90 ? 9.043 1.123 -0.867 1.00 98.75 90 LEU A O 1
ATOM 671 N N . ASP A 1 91 ? 9.030 1.915 1.245 1.00 98.75 91 ASP A N 1
ATOM 672 C CA . ASP A 1 91 ? 10.351 2.544 1.190 1.00 98.75 91 ASP A CA 1
ATOM 673 C C . ASP A 1 91 ? 11.418 1.499 0.833 1.00 98.75 91 ASP A C 1
ATOM 675 O O . ASP A 1 91 ? 12.062 1.579 -0.214 1.00 98.75 91 ASP A O 1
ATOM 679 N N . THR A 1 92 ? 11.492 0.411 1.603 1.00 98.75 92 THR A N 1
ATOM 680 C CA . THR A 1 92 ? 12.515 -0.625 1.397 1.00 98.75 92 THR A CA 1
ATOM 681 C C . THR A 1 92 ? 12.323 -1.378 0.078 1.00 98.75 92 THR A C 1
ATOM 683 O O . THR A 1 92 ? 13.293 -1.654 -0.626 1.00 98.75 92 THR A O 1
ATOM 686 N N . SER A 1 93 ? 11.090 -1.739 -0.291 1.00 98.56 93 SER A N 1
ATOM 687 C CA . SER A 1 93 ? 10.829 -2.433 -1.559 1.00 98.56 93 SER A CA 1
ATOM 688 C C . SER A 1 93 ? 11.212 -1.551 -2.748 1.00 98.56 93 SER A C 1
ATOM 690 O O . SER A 1 93 ? 11.881 -2.037 -3.661 1.00 98.56 93 SER A O 1
ATOM 692 N N . SER A 1 94 ? 10.900 -0.250 -2.697 1.00 98.56 94 SER A N 1
ATOM 693 C CA . SER A 1 94 ? 11.251 0.693 -3.760 1.00 98.56 94 SER A CA 1
ATOM 694 C C . SER A 1 94 ? 12.759 0.832 -3.962 1.00 98.56 94 SER A C 1
ATOM 696 O O . SER A 1 94 ? 13.240 0.729 -5.092 1.00 98.56 94 SER A O 1
ATOM 698 N N . GLU A 1 95 ? 13.532 0.957 -2.882 1.00 98.31 95 GLU A N 1
ATOM 699 C CA . GLU A 1 95 ? 14.994 1.002 -2.953 1.00 98.31 95 GLU A CA 1
ATOM 700 C C . GLU A 1 95 ? 15.576 -0.282 -3.560 1.00 98.31 95 GLU A C 1
ATOM 702 O O . GLU A 1 95 ? 16.485 -0.239 -4.392 1.00 98.31 95 GLU A O 1
ATOM 707 N N . LEU A 1 96 ? 15.044 -1.446 -3.175 1.00 97.25 96 LEU A N 1
ATOM 708 C CA . LEU A 1 96 ? 15.524 -2.740 -3.660 1.00 97.25 96 LEU A CA 1
ATOM 709 C C . LEU A 1 96 ? 15.163 -2.988 -5.134 1.00 97.25 96 LEU A C 1
ATOM 711 O O . LEU A 1 96 ? 15.984 -3.565 -5.855 1.00 97.25 96 LEU A O 1
ATOM 715 N N . LEU A 1 97 ? 13.975 -2.557 -5.577 1.00 96.81 97 LEU A N 1
ATOM 716 C CA . LEU A 1 97 ? 13.484 -2.666 -6.960 1.00 96.81 97 LEU A CA 1
ATOM 717 C C . LEU A 1 97 ? 14.151 -1.663 -7.913 1.00 96.81 97 LEU A C 1
ATOM 719 O O . LEU A 1 97 ? 14.343 -1.973 -9.088 1.00 96.81 97 LEU A O 1
ATOM 723 N N . CYS A 1 98 ? 14.531 -0.484 -7.423 1.00 96.19 98 CYS A N 1
ATOM 724 C CA . CYS A 1 98 ? 15.318 0.493 -8.183 1.00 96.19 98 CYS A CA 1
ATOM 725 C C . CYS A 1 98 ? 16.831 0.214 -8.132 1.00 96.19 98 CYS A C 1
ATOM 727 O O . CYS A 1 98 ? 17.584 0.759 -8.938 1.00 96.19 98 CYS A O 1
ATOM 729 N N . GLY A 1 99 ? 17.277 -0.609 -7.178 1.00 94.25 99 GLY A N 1
ATOM 730 C CA . GLY A 1 99 ? 18.668 -1.000 -6.983 1.00 94.25 99 GLY A CA 1
ATOM 731 C C . GLY A 1 99 ? 19.073 -2.241 -7.783 1.00 94.25 99 GLY A C 1
ATOM 732 O O . GLY A 1 99 ? 18.897 -2.316 -8.989 1.00 94.25 99 GLY A O 1
ATOM 733 N N . THR A 1 100 ? 19.698 -3.209 -7.107 1.00 93.88 100 THR A N 1
ATOM 734 C CA . THR A 1 100 ? 20.178 -4.470 -7.718 1.00 93.88 100 THR A CA 1
ATOM 735 C C . THR A 1 100 ? 19.638 -5.715 -7.019 1.00 93.88 100 THR A C 1
ATOM 737 O O . THR A 1 100 ? 20.057 -6.835 -7.309 1.00 93.88 100 THR A O 1
ATOM 740 N N . ARG A 1 101 ? 18.725 -5.536 -6.059 1.00 95.56 101 ARG A N 1
ATOM 741 C CA . ARG A 1 101 ? 18.201 -6.595 -5.187 1.00 95.56 101 ARG A CA 1
ATOM 742 C C . ARG A 1 101 ? 16.724 -6.843 -5.486 1.00 95.56 101 ARG A C 1
ATOM 744 O O . ARG A 1 101 ? 15.911 -6.959 -4.570 1.00 95.56 101 ARG A O 1
ATOM 751 N N . HIS A 1 102 ? 16.384 -6.932 -6.772 1.00 95.81 102 HIS A N 1
ATOM 752 C CA . HIS A 1 102 ? 14.997 -6.919 -7.235 1.00 95.81 102 HIS A CA 1
ATOM 753 C C . HIS A 1 102 ? 14.161 -8.058 -6.641 1.00 95.81 102 HIS A C 1
ATOM 755 O O . HIS A 1 102 ? 13.028 -7.826 -6.238 1.00 95.81 102 HIS A O 1
ATOM 761 N N . TYR A 1 103 ? 14.724 -9.266 -6.509 1.00 95.62 103 TYR A N 1
ATOM 762 C CA . TYR A 1 103 ? 14.014 -10.395 -5.894 1.00 95.62 103 TYR A CA 1
ATOM 763 C C . TYR A 1 103 ? 13.591 -10.103 -4.447 1.00 95.62 103 TYR A C 1
ATOM 765 O O . TYR A 1 103 ? 12.463 -10.389 -4.056 1.00 95.62 103 TYR A O 1
ATOM 773 N N . ALA A 1 104 ? 14.474 -9.480 -3.659 1.00 96.56 104 ALA A N 1
ATOM 774 C CA . ALA A 1 104 ? 14.149 -9.087 -2.292 1.00 96.56 104 ALA A CA 1
ATOM 775 C C . ALA A 1 104 ? 13.070 -7.993 -2.269 1.00 96.56 104 ALA A C 1
ATOM 777 O O . ALA A 1 104 ? 12.143 -8.070 -1.468 1.00 96.56 104 ALA A O 1
ATOM 778 N N . GLY A 1 105 ? 13.147 -7.022 -3.185 1.00 97.31 105 GLY A N 1
ATOM 779 C CA . GLY A 1 105 ? 12.103 -6.009 -3.358 1.00 97.31 105 GLY A CA 1
ATOM 780 C C . GLY A 1 105 ? 10.737 -6.622 -3.684 1.00 97.31 105 GLY A C 1
ATOM 781 O O . GLY A 1 105 ? 9.749 -6.311 -3.019 1.00 97.31 105 GLY A O 1
ATOM 782 N N . ALA A 1 106 ? 10.693 -7.571 -4.621 1.00 96.69 106 ALA A N 1
ATOM 783 C CA . ALA A 1 106 ? 9.486 -8.307 -5.000 1.00 96.69 106 ALA A CA 1
ATOM 784 C C . ALA A 1 106 ? 8.909 -9.147 -3.844 1.00 96.69 106 ALA A C 1
ATOM 786 O O . ALA A 1 106 ? 7.694 -9.226 -3.665 1.00 96.69 106 ALA A O 1
ATOM 787 N N . ALA A 1 107 ? 9.768 -9.744 -3.012 1.00 97.06 107 ALA A N 1
ATOM 788 C CA . ALA A 1 107 ? 9.334 -10.465 -1.817 1.00 97.06 107 ALA A CA 1
ATOM 789 C C . ALA A 1 107 ? 8.622 -9.545 -0.805 1.00 97.06 107 ALA A C 1
ATOM 791 O O . ALA A 1 107 ? 7.655 -9.963 -0.162 1.00 97.06 107 ALA A O 1
ATOM 792 N N . LEU A 1 108 ? 9.075 -8.291 -0.675 1.00 98.31 108 LEU A N 1
ATOM 793 C CA . LEU A 1 108 ? 8.432 -7.283 0.174 1.00 98.31 108 LEU A CA 1
ATOM 794 C C . LEU A 1 108 ? 7.122 -6.765 -0.428 1.00 98.31 108 LEU A C 1
ATOM 796 O O . LEU A 1 108 ? 6.154 -6.609 0.314 1.00 98.31 108 LEU A O 1
ATOM 800 N N . LEU A 1 109 ? 7.050 -6.582 -1.752 1.00 97.75 109 LEU A N 1
ATOM 801 C CA . LEU A 1 109 ? 5.811 -6.215 -2.453 1.00 97.75 109 LEU A CA 1
ATOM 802 C C . LEU A 1 109 ? 4.668 -7.180 -2.107 1.00 97.75 109 LEU A C 1
ATOM 804 O O . LEU A 1 109 ? 3.566 -6.752 -1.776 1.00 97.75 109 LEU A O 1
ATOM 808 N N . ARG A 1 110 ? 4.939 -8.488 -2.046 1.00 96.44 110 ARG A N 1
ATOM 809 C CA . ARG A 1 110 ? 3.935 -9.477 -1.624 1.00 96.44 110 ARG A CA 1
ATOM 810 C C . ARG A 1 110 ? 3.341 -9.177 -0.240 1.00 96.44 110 ARG A C 1
ATOM 812 O O . ARG A 1 110 ? 2.174 -9.479 -0.011 1.00 96.44 110 ARG A O 1
ATOM 819 N N . GLN A 1 111 ? 4.113 -8.617 0.691 1.00 97.50 111 GLN A N 1
ATOM 820 C CA . GLN A 1 111 ? 3.590 -8.225 2.006 1.00 97.50 111 GLN A CA 1
ATOM 821 C C . GLN A 1 111 ? 2.686 -6.991 1.903 1.00 97.50 111 GLN A C 1
ATOM 823 O O . GLN A 1 111 ? 1.664 -6.933 2.580 1.00 97.50 111 GLN A O 1
ATOM 828 N N . VAL A 1 112 ? 3.004 -6.044 1.013 1.00 98.44 112 VAL A N 1
ATOM 829 C CA . VAL A 1 112 ? 2.154 -4.872 0.733 1.00 98.44 112 VAL A CA 1
ATOM 830 C C . VAL A 1 112 ? 0.783 -5.303 0.212 1.00 98.44 112 VAL A C 1
ATOM 832 O O . VAL A 1 112 ? -0.226 -4.784 0.683 1.00 98.44 112 VAL A O 1
ATOM 835 N N . VAL A 1 113 ? 0.722 -6.311 -0.664 1.00 97.38 113 VAL A N 1
ATOM 836 C CA . VAL A 1 113 ? -0.551 -6.889 -1.141 1.00 97.38 113 VAL A CA 1
ATOM 837 C C . VAL A 1 113 ? -1.426 -7.367 0.027 1.00 97.38 113 VAL A C 1
ATOM 839 O O . VAL A 1 113 ? -2.633 -7.135 0.045 1.00 97.38 113 VAL A O 1
ATOM 842 N N . GLU A 1 114 ? -0.841 -7.998 1.049 1.00 97.69 114 GLU A N 1
ATOM 843 C CA . GLU A 1 114 ? -1.603 -8.437 2.229 1.00 97.69 114 GLU A CA 1
ATOM 844 C C . GLU A 1 114 ? -2.071 -7.272 3.106 1.00 97.69 114 GLU A C 1
ATOM 846 O O . GLU A 1 114 ? -3.165 -7.336 3.677 1.00 97.69 114 GLU A O 1
ATOM 851 N N . VAL A 1 115 ? -1.286 -6.193 3.187 1.00 98.69 115 VAL A N 1
ATOM 852 C CA . VAL A 1 115 ? -1.714 -4.957 3.855 1.00 98.69 115 VAL A CA 1
ATOM 853 C C . VAL A 1 115 ? -2.888 -4.319 3.108 1.00 98.69 115 VAL A C 1
ATOM 855 O O . VAL A 1 115 ? -3.846 -3.872 3.746 1.00 98.69 115 VAL A O 1
ATOM 858 N N . GLU A 1 116 ? -2.884 -4.333 1.772 1.00 98.56 116 GLU A N 1
ATOM 859 C CA . GLU A 1 116 ? -4.033 -3.876 0.984 1.00 98.56 116 GLU A CA 1
ATOM 860 C C . GLU A 1 116 ? -5.284 -4.698 1.303 1.00 98.56 116 GLU A C 1
ATOM 862 O O . GLU A 1 116 ? -6.342 -4.126 1.551 1.00 98.56 116 GLU A O 1
ATOM 867 N N . TYR A 1 117 ? -5.176 -6.026 1.377 1.00 98.31 117 TYR A N 1
ATOM 868 C CA . TYR A 1 117 ? -6.330 -6.878 1.679 1.00 98.31 117 TYR A CA 1
ATOM 869 C C . TYR A 1 117 ? -6.948 -6.560 3.042 1.00 98.31 117 TYR A C 1
ATOM 871 O O . TYR A 1 117 ? -8.173 -6.524 3.169 1.00 98.31 117 TYR A O 1
ATOM 879 N N . LEU A 1 118 ? -6.115 -6.328 4.059 1.00 98.50 118 LEU A N 1
ATOM 880 C CA . LEU A 1 118 ? -6.583 -5.967 5.397 1.00 98.50 118 LEU A CA 1
ATOM 881 C C . LEU A 1 118 ? -7.236 -4.588 5.413 1.00 98.50 118 LEU A C 1
ATOM 883 O O . LEU A 1 118 ? -8.358 -4.453 5.894 1.00 98.50 118 LEU A O 1
ATOM 887 N N . THR A 1 119 ? -6.563 -3.578 4.859 1.00 98.50 119 THR A N 1
ATOM 888 C CA . THR A 1 119 ? -7.101 -2.210 4.828 1.00 98.50 119 THR A CA 1
ATOM 889 C C . THR A 1 119 ? -8.395 -2.128 4.027 1.00 98.50 119 THR A C 1
ATOM 891 O O . THR A 1 119 ? -9.337 -1.480 4.477 1.00 98.50 119 THR A O 1
ATOM 894 N N . TRP A 1 120 ? -8.498 -2.853 2.911 1.00 98.31 120 TRP A N 1
ATOM 895 C CA . TRP A 1 120 ? -9.742 -2.986 2.158 1.00 98.31 120 TRP A CA 1
ATOM 896 C C . TRP A 1 120 ? -10.854 -3.619 3.000 1.00 98.31 120 TRP A C 1
ATOM 898 O O . TRP A 1 120 ? -11.962 -3.086 3.048 1.00 98.31 120 TRP A O 1
ATOM 908 N N . ALA A 1 121 ? -10.567 -4.723 3.696 1.00 98.06 121 ALA A N 1
ATOM 909 C CA . ALA A 1 121 ? -11.566 -5.409 4.510 1.00 98.06 121 ALA A CA 1
ATOM 910 C C . ALA A 1 121 ? -12.070 -4.533 5.668 1.00 98.06 121 ALA A C 1
ATOM 912 O O . ALA A 1 121 ? -13.249 -4.590 6.004 1.00 98.06 121 ALA A O 1
ATOM 913 N N . PHE A 1 122 ? -11.207 -3.693 6.245 1.00 97.94 122 PHE A N 1
ATOM 914 C CA . PHE A 1 122 ? -11.607 -2.723 7.268 1.00 97.94 122 PHE A CA 1
ATOM 915 C C . PHE A 1 122 ? -12.457 -1.596 6.675 1.00 97.94 122 PHE A C 1
ATOM 917 O O . PHE A 1 122 ? -13.490 -1.225 7.237 1.00 97.94 122 PHE A O 1
ATOM 924 N N . ALA A 1 123 ? -12.057 -1.072 5.515 1.00 96.88 123 ALA A N 1
ATOM 925 C CA . ALA A 1 123 ? -12.771 -0.013 4.805 1.00 96.88 123 ALA A CA 1
ATOM 926 C C . ALA A 1 123 ? -14.181 -0.423 4.358 1.00 96.88 123 ALA A C 1
ATOM 928 O O . ALA A 1 123 ? -15.052 0.431 4.248 1.00 96.88 123 ALA A O 1
ATOM 929 N N . ASN A 1 124 ? -14.413 -1.719 4.140 1.00 96.75 124 ASN A N 1
ATOM 930 C CA . ASN A 1 124 ? -15.688 -2.257 3.660 1.00 96.75 124 ASN A CA 1
ATOM 931 C C . ASN A 1 124 ? -16.461 -3.027 4.743 1.00 96.75 124 ASN A C 1
ATOM 933 O O . ASN A 1 124 ? -17.394 -3.743 4.409 1.00 96.75 124 ASN A O 1
ATOM 937 N N . GLU A 1 125 ? -16.076 -2.915 6.024 1.00 95.81 125 GLU A N 1
ATOM 938 C CA . GLU A 1 125 ? -16.733 -3.612 7.154 1.00 95.81 125 GLU A CA 1
ATOM 939 C C . GLU A 1 125 ? -16.759 -5.147 7.061 1.00 95.81 125 GLU A C 1
ATOM 941 O O . GLU A 1 125 ? -17.340 -5.824 7.908 1.00 95.81 125 GLU A O 1
ATOM 946 N N . GLU A 1 126 ? -16.044 -5.728 6.101 1.00 96.31 126 GLU A N 1
ATOM 947 C CA . GLU A 1 126 ? -15.888 -7.174 5.986 1.00 96.31 126 GLU A CA 1
ATOM 948 C C . GLU A 1 126 ? -15.109 -7.746 7.169 1.00 96.31 126 GLU A C 1
ATOM 950 O O . GLU A 1 126 ? -15.284 -8.906 7.553 1.00 96.31 126 GLU A O 1
ATOM 955 N N . ARG A 1 127 ? -14.215 -6.950 7.763 1.00 95.69 127 ARG A N 1
ATOM 956 C CA . ARG A 1 127 ? -13.477 -7.298 8.976 1.00 95.69 127 ARG A CA 1
ATOM 957 C C . ARG A 1 127 ? -13.292 -6.082 9.870 1.00 95.69 127 ARG A C 1
ATOM 959 O O . ARG A 1 127 ? -13.248 -4.953 9.401 1.00 95.69 127 ARG A O 1
ATOM 966 N N . ASP A 1 128 ? -13.101 -6.348 11.155 1.00 96.69 128 ASP A N 1
ATOM 967 C CA . ASP A 1 128 ? -12.868 -5.316 12.158 1.00 96.69 128 ASP A CA 1
ATOM 968 C C . ASP A 1 128 ? -11.373 -5.171 12.495 1.00 96.69 128 ASP A C 1
ATOM 970 O O . ASP A 1 128 ? -10.663 -6.161 12.717 1.00 96.69 128 ASP A O 1
ATOM 974 N N . ALA A 1 129 ? -10.898 -3.924 12.531 1.00 97.62 129 ALA A N 1
ATOM 975 C CA . ALA A 1 129 ? -9.498 -3.597 12.790 1.00 97.62 129 ALA A CA 1
ATOM 976 C C . ALA A 1 129 ? -9.098 -3.884 14.245 1.00 97.62 129 ALA A C 1
ATOM 978 O O . ALA A 1 129 ? -7.988 -4.369 14.487 1.00 97.62 129 ALA A O 1
ATOM 979 N N . ALA A 1 130 ? -10.002 -3.659 15.207 1.00 97.19 130 ALA A N 1
ATOM 980 C CA . ALA A 1 130 ? -9.748 -3.984 16.609 1.00 97.19 130 ALA A CA 1
ATOM 981 C C . ALA A 1 130 ? -9.672 -5.505 16.815 1.00 97.19 130 ALA A C 1
ATOM 983 O O . ALA A 1 130 ? -8.783 -5.995 17.513 1.00 97.19 130 ALA A O 1
ATOM 984 N N . ALA A 1 131 ? -10.539 -6.277 16.159 1.00 97.19 131 ALA A N 1
ATOM 985 C CA . ALA A 1 131 ? -10.510 -7.734 16.166 1.00 97.19 131 ALA A CA 1
ATOM 986 C C . ALA A 1 131 ? -9.226 -8.276 15.526 1.00 97.19 131 ALA A C 1
ATOM 988 O O . ALA A 1 131 ? -8.623 -9.206 16.062 1.00 97.19 131 ALA A O 1
ATOM 989 N N . TRP A 1 132 ? -8.764 -7.688 14.415 1.00 98.00 132 TRP A N 1
ATOM 990 C CA . TRP A 1 132 ? -7.465 -8.039 13.837 1.00 98.00 132 TRP A CA 1
ATOM 991 C C . TRP A 1 132 ? -6.337 -7.772 14.823 1.00 98.00 132 TRP A C 1
ATOM 993 O O . TRP A 1 132 ? -5.523 -8.666 15.070 1.00 98.00 132 TRP A O 1
ATOM 1003 N N . LEU A 1 133 ? -6.315 -6.578 15.423 1.00 97.88 133 LEU A N 1
ATOM 1004 C CA . LEU A 1 133 ? -5.294 -6.200 16.384 1.00 97.88 133 LEU A CA 1
ATOM 1005 C C . LEU A 1 133 ? -5.270 -7.227 17.521 1.00 97.88 133 LEU A C 1
ATOM 1007 O O . LEU A 1 133 ? -4.234 -7.845 17.737 1.00 97.88 133 LEU A O 1
ATOM 1011 N N . ASN A 1 134 ? -6.401 -7.487 18.173 1.00 95.75 134 ASN A N 1
ATOM 1012 C CA . ASN A 1 134 ? -6.506 -8.339 19.363 1.00 95.75 134 ASN A CA 1
ATOM 1013 C C . ASN A 1 134 ? -6.498 -9.853 19.099 1.00 95.75 134 ASN A C 1
ATOM 1015 O O . ASN A 1 134 ? -6.444 -10.634 20.046 1.00 95.75 134 ASN A O 1
ATOM 1019 N N . SER A 1 135 ? -6.522 -10.281 17.839 1.00 96.94 135 SER A N 1
ATOM 1020 C CA . SER A 1 135 ? -6.599 -11.697 17.483 1.00 96.94 135 SER A CA 1
ATOM 1021 C C . SER A 1 135 ? -5.436 -12.542 18.023 1.00 96.94 135 SER A C 1
ATOM 1023 O O . SER A 1 135 ? -4.266 -12.139 18.054 1.00 96.94 135 SER A O 1
ATOM 1025 N N . THR A 1 136 ? -5.746 -13.784 18.378 1.00 96.88 136 THR A N 1
ATOM 1026 C CA . THR A 1 136 ? -4.778 -14.869 18.573 1.00 96.88 136 THR A CA 1
ATOM 1027 C C . THR A 1 136 ? -4.224 -15.366 17.233 1.00 96.88 136 THR A C 1
ATOM 1029 O O . THR A 1 136 ? -4.694 -14.991 16.158 1.00 96.88 136 THR A O 1
ATOM 1032 N N . HIS A 1 137 ? -3.208 -16.233 17.271 1.00 96.00 137 HIS A N 1
ATOM 1033 C CA . HIS A 1 137 ? -2.693 -16.860 16.051 1.00 96.00 137 HIS A CA 1
ATOM 1034 C C . HIS A 1 137 ? -3.788 -17.623 15.285 1.00 96.00 137 HIS A C 1
ATOM 1036 O O . HIS A 1 137 ? -3.961 -17.400 14.086 1.00 96.00 137 HIS A O 1
ATOM 1042 N N . ASP A 1 138 ? -4.563 -18.461 15.976 1.00 98.06 138 ASP A N 1
ATOM 1043 C CA . ASP A 1 138 ? -5.607 -19.282 15.352 1.00 98.06 138 ASP A CA 1
ATOM 1044 C C . ASP A 1 138 ? -6.716 -18.420 14.735 1.00 98.06 138 ASP A C 1
ATOM 1046 O O . ASP A 1 138 ? -7.183 -18.683 13.623 1.00 98.06 138 ASP A O 1
ATOM 1050 N N . GLU A 1 139 ? -7.101 -17.335 15.410 1.00 97.69 139 GLU A N 1
ATOM 1051 C CA . GLU A 1 139 ? -8.056 -16.365 14.873 1.00 97.69 139 GLU A CA 1
ATOM 1052 C C . GLU A 1 139 ? -7.513 -15.650 13.636 1.00 97.69 139 GLU A C 1
ATOM 1054 O O . GLU A 1 139 ? -8.244 -15.539 12.649 1.00 97.69 139 GLU A O 1
ATOM 1059 N N . ARG A 1 140 ? -6.231 -15.251 13.622 1.00 97.06 140 ARG A N 1
ATOM 1060 C CA . ARG A 1 140 ? -5.585 -14.704 12.413 1.00 97.06 140 ARG A CA 1
ATOM 1061 C C . ARG A 1 140 ? -5.650 -15.665 11.248 1.00 97.06 140 ARG A C 1
ATOM 1063 O O . ARG A 1 140 ? -6.096 -15.281 10.168 1.00 97.06 140 ARG A O 1
ATOM 1070 N N . MET A 1 141 ? -5.275 -16.920 11.460 1.00 97.38 141 MET A N 1
ATOM 1071 C CA . MET A 1 141 ? -5.297 -17.920 10.394 1.00 97.38 141 MET A CA 1
ATOM 1072 C C . MET A 1 141 ? -6.716 -18.169 9.870 1.00 97.38 141 MET A C 1
ATO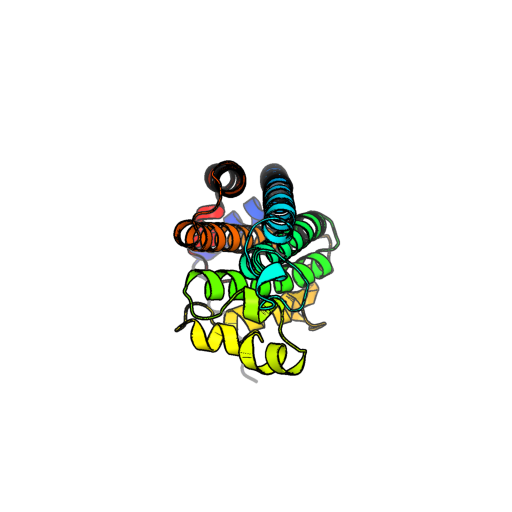M 1074 O O . MET A 1 141 ? -6.926 -18.313 8.658 1.00 97.38 141 MET A O 1
ATOM 1078 N N . ARG A 1 142 ? -7.709 -18.165 10.766 1.00 97.75 142 ARG A N 1
ATOM 1079 C CA . ARG A 1 142 ? -9.114 -18.418 10.433 1.00 97.75 142 ARG A CA 1
ATOM 1080 C C . ARG A 1 142 ? -9.803 -17.246 9.737 1.00 97.75 142 ARG A C 1
ATOM 1082 O O . ARG A 1 142 ? -10.605 -17.497 8.839 1.00 97.75 142 ARG A O 1
ATOM 1089 N N . LEU A 1 143 ? -9.524 -16.009 10.147 1.00 97.12 143 LEU A N 1
ATOM 1090 C CA . LEU A 1 143 ? -10.301 -14.824 9.756 1.00 97.12 143 LEU A CA 1
ATOM 1091 C C . LEU A 1 143 ? -9.551 -13.877 8.815 1.00 97.12 143 LEU A C 1
ATOM 1093 O O . LEU A 1 143 ? -10.183 -13.269 7.949 1.00 97.12 143 LEU A O 1
ATOM 1097 N N . PHE A 1 144 ? -8.231 -13.782 8.974 1.00 97.62 144 PHE A N 1
ATOM 1098 C CA . PHE A 1 144 ? -7.386 -12.743 8.381 1.00 97.62 144 PHE A CA 1
ATOM 1099 C C . PHE A 1 144 ? -6.301 -13.299 7.450 1.00 97.62 144 PHE A C 1
ATOM 1101 O O . PHE A 1 144 ? -5.439 -12.556 6.994 1.00 97.62 144 PHE A O 1
ATOM 1108 N N . SER A 1 145 ? -6.320 -14.600 7.143 1.00 96.75 145 SER A N 1
ATOM 1109 C CA . SER A 1 145 ? -5.409 -15.148 6.138 1.00 96.75 145 SER A CA 1
ATOM 1110 C C . SER A 1 145 ? -5.747 -14.610 4.739 1.00 96.75 145 SER A C 1
ATOM 1112 O O . SER A 1 145 ? -6.923 -14.375 4.441 1.00 96.75 145 SER A O 1
ATOM 1114 N N . PRO A 1 146 ? -4.765 -14.487 3.828 1.00 95.50 146 PRO A N 1
ATOM 1115 C CA . PRO A 1 146 ? -4.990 -13.941 2.487 1.00 95.50 146 PRO A CA 1
ATOM 1116 C C . PRO A 1 146 ? -6.120 -14.645 1.738 1.00 95.50 146 PRO A C 1
ATOM 1118 O O . PRO A 1 146 ? -6.979 -14.005 1.145 1.00 95.50 146 PRO A O 1
ATOM 1121 N N . LYS A 1 147 ? -6.182 -15.980 1.835 1.00 96.06 147 LYS A N 1
ATOM 1122 C CA . LYS A 1 147 ? -7.262 -16.780 1.242 1.00 96.06 147 LYS A CA 1
ATOM 1123 C C . LYS A 1 147 ? -8.645 -16.364 1.757 1.00 96.06 147 LYS A C 1
ATOM 1125 O O . LYS A 1 147 ? -9.603 -16.364 0.991 1.00 96.06 147 LYS A O 1
ATOM 1130 N N . ARG A 1 148 ? -8.760 -16.044 3.048 1.00 96.81 148 ARG A N 1
ATOM 1131 C CA . ARG A 1 148 ? -10.021 -15.642 3.682 1.00 96.81 148 ARG A CA 1
ATOM 1132 C C . ARG A 1 148 ? -10.415 -14.226 3.296 1.00 96.81 148 ARG A C 1
ATOM 1134 O O . ARG A 1 148 ? -11.581 -14.022 2.987 1.00 96.81 148 ARG A O 1
ATOM 1141 N N . LEU A 1 149 ? -9.458 -13.299 3.266 1.00 96.81 149 LEU A N 1
ATOM 1142 C CA . LEU A 1 149 ? -9.693 -11.916 2.845 1.00 96.81 149 LEU A CA 1
ATOM 1143 C C . LEU A 1 149 ? -10.106 -11.842 1.370 1.00 96.81 149 LEU A C 1
ATOM 1145 O O . LEU A 1 149 ? -11.101 -11.204 1.051 1.00 96.81 149 LEU A O 1
ATOM 1149 N N . ARG A 1 150 ? -9.442 -12.594 0.480 1.00 95.19 150 ARG A N 1
ATOM 1150 C CA . ARG A 1 150 ? -9.884 -12.715 -0.920 1.00 95.19 150 ARG A CA 1
ATOM 1151 C C . ARG A 1 150 ? -11.292 -13.292 -1.037 1.00 95.19 150 ARG A C 1
ATOM 1153 O O . ARG A 1 150 ? -12.089 -12.800 -1.827 1.00 95.19 150 ARG A O 1
ATOM 1160 N N . GLY A 1 151 ? -11.605 -14.308 -0.232 1.00 95.19 151 GLY A N 1
ATOM 1161 C CA . GLY A 1 151 ? -12.918 -14.954 -0.236 1.00 95.19 151 GLY A CA 1
ATOM 1162 C C . GLY A 1 151 ? -14.078 -14.028 0.137 1.00 95.19 151 GLY A C 1
ATOM 1163 O O . GLY A 1 151 ? -15.187 -14.275 -0.317 1.00 95.19 151 GLY A O 1
ATOM 1164 N N . VAL A 1 152 ? -13.831 -12.974 0.922 1.00 95.75 152 VAL A N 1
ATOM 1165 C CA . VAL A 1 152 ? -14.843 -11.950 1.249 1.00 95.75 152 VAL A CA 1
ATOM 1166 C C . VAL A 1 152 ? -14.775 -10.721 0.343 1.00 95.75 152 VAL A C 1
ATOM 1168 O O . VAL A 1 152 ? -15.581 -9.819 0.484 1.00 95.75 152 VAL A O 1
ATOM 1171 N N . SER A 1 153 ? -13.841 -10.686 -0.610 1.00 92.62 153 SER A N 1
ATOM 1172 C CA . SER A 1 153 ? -13.648 -9.540 -1.507 1.00 92.62 153 SER A CA 1
ATOM 1173 C C . SER A 1 153 ? -14.529 -9.525 -2.754 1.00 92.62 153 SER A C 1
ATOM 1175 O O . SER A 1 153 ? -14.337 -8.678 -3.620 1.00 92.62 153 SER A O 1
ATOM 1177 N N . ASP A 1 154 ? -15.445 -10.489 -2.867 1.00 90.75 154 ASP A N 1
ATOM 1178 C CA . ASP A 1 154 ? -16.364 -10.668 -3.999 1.00 90.75 154 ASP A CA 1
ATOM 1179 C C . ASP A 1 154 ? -15.698 -10.492 -5.379 1.00 90.75 154 ASP A C 1
ATOM 1181 O O . ASP A 1 154 ? -16.133 -9.743 -6.249 1.00 90.75 154 ASP A O 1
ATOM 1185 N N . GLY A 1 155 ? -14.551 -11.152 -5.562 1.00 89.44 155 GLY A N 1
ATOM 1186 C CA . GLY A 1 155 ? -13.805 -11.125 -6.821 1.00 89.44 155 GLY A CA 1
ATOM 1187 C C . GLY A 1 155 ? -12.888 -9.915 -7.024 1.00 89.44 155 GLY A C 1
ATOM 1188 O O . GLY A 1 155 ? -12.115 -9.929 -7.981 1.00 89.44 155 GLY A O 1
ATOM 1189 N N . ARG A 1 156 ? -12.879 -8.923 -6.120 1.00 91.12 156 ARG A N 1
ATOM 1190 C CA . ARG A 1 156 ? -11.930 -7.795 -6.175 1.00 91.12 156 ARG A CA 1
ATOM 1191 C C . ARG A 1 156 ? -10.477 -8.264 -6.145 1.00 91.12 156 ARG A C 1
ATOM 1193 O O . ARG A 1 156 ? -9.653 -7.740 -6.887 1.00 91.12 156 ARG A O 1
ATOM 1200 N N . PHE A 1 157 ? -10.158 -9.229 -5.283 1.00 93.56 157 PHE A N 1
ATOM 1201 C CA . PHE A 1 157 ? -8.816 -9.793 -5.176 1.00 93.56 157 PHE A CA 1
ATOM 1202 C C . PHE A 1 157 ? -8.789 -11.207 -5.743 1.00 93.56 157 PHE A C 1
ATOM 1204 O O . PHE A 1 157 ? -9.229 -12.169 -5.101 1.00 93.56 157 PHE A O 1
ATOM 1211 N N . ARG A 1 158 ? -8.247 -11.352 -6.952 1.00 91.56 158 ARG A N 1
ATOM 1212 C CA . ARG A 1 158 ? -8.191 -12.647 -7.629 1.00 91.56 158 ARG A CA 1
ATOM 1213 C C . ARG A 1 158 ? -7.112 -13.543 -7.029 1.00 91.56 158 ARG A C 1
ATOM 1215 O O . ARG A 1 158 ? -6.099 -13.091 -6.496 1.00 91.56 158 ARG A O 1
ATOM 1222 N N . SER A 1 159 ? -7.329 -14.854 -7.107 1.00 92.50 159 SER A N 1
ATOM 1223 C CA . SER A 1 159 ? -6.331 -15.814 -6.618 1.00 92.50 159 SER A CA 1
ATOM 1224 C C . SER A 1 159 ? -5.118 -15.902 -7.540 1.00 92.50 159 SER A C 1
ATOM 1226 O O . SER A 1 159 ? -4.016 -16.112 -7.038 1.00 92.50 159 SER A O 1
ATOM 1228 N N . GLU A 1 160 ? -5.312 -15.697 -8.847 1.00 91.88 160 GLU A N 1
ATOM 1229 C CA . GLU A 1 160 ? -4.225 -15.687 -9.831 1.00 91.88 160 GLU A CA 1
ATOM 1230 C C . GLU A 1 160 ? -3.238 -14.547 -9.553 1.00 91.88 160 GLU A C 1
ATOM 1232 O O . GLU A 1 160 ? -2.033 -14.777 -9.503 1.00 91.88 160 GLU A O 1
ATOM 1237 N N . ASP A 1 161 ? -3.758 -13.353 -9.269 1.00 89.62 161 ASP A N 1
ATOM 1238 C CA . ASP A 1 161 ? -2.986 -12.155 -8.930 1.00 89.62 161 ASP A CA 1
ATOM 1239 C C . ASP A 1 161 ? -2.083 -12.397 -7.716 1.00 89.62 161 ASP A C 1
ATOM 1241 O O . ASP A 1 161 ? -0.886 -12.114 -7.724 1.00 89.62 161 ASP A O 1
ATOM 1245 N N . TYR A 1 162 ? -2.638 -12.997 -6.664 1.00 92.44 162 TYR A N 1
ATOM 1246 C CA . TYR A 1 162 ? -1.873 -13.339 -5.470 1.00 92.44 162 TYR A CA 1
ATOM 1247 C C . TYR A 1 162 ? -0.819 -14.426 -5.741 1.00 92.44 162 TYR A C 1
ATOM 1249 O O . TYR A 1 162 ? 0.307 -14.340 -5.249 1.00 92.44 162 TYR A O 1
ATOM 1257 N N . GLN A 1 163 ? -1.163 -15.455 -6.524 1.00 92.50 163 GLN A N 1
ATOM 1258 C CA . GLN A 1 163 ? -0.215 -16.505 -6.909 1.00 92.50 163 GLN A CA 1
ATOM 1259 C C . GLN A 1 163 ? 0.953 -15.928 -7.713 1.00 92.50 163 GLN A C 1
ATOM 1261 O O . GLN A 1 163 ? 2.097 -16.327 -7.505 1.00 92.50 163 GLN A O 1
ATOM 1266 N N . HIS A 1 164 ? 0.675 -14.964 -8.582 1.00 91.12 164 HIS A N 1
ATOM 1267 C CA . HIS A 1 164 ? 1.678 -14.306 -9.395 1.00 91.12 164 HIS A CA 1
ATOM 1268 C C . HIS A 1 164 ? 2.763 -13.617 -8.546 1.00 91.12 164 HIS A C 1
ATOM 1270 O O . HIS A 1 164 ? 3.950 -13.912 -8.698 1.00 91.12 164 HIS A O 1
ATOM 1276 N N . HIS A 1 165 ? 2.353 -12.823 -7.554 1.00 91.81 165 HIS A N 1
ATOM 1277 C CA . HIS A 1 165 ? 3.255 -12.214 -6.571 1.00 91.81 165 HIS A CA 1
ATOM 1278 C C . HIS A 1 165 ? 4.065 -13.254 -5.778 1.00 91.81 165 HIS A C 1
ATOM 1280 O O . HIS A 1 165 ? 5.261 -13.078 -5.515 1.00 91.81 165 HIS A O 1
ATOM 1286 N N . CYS A 1 166 ? 3.425 -14.367 -5.401 1.00 92.12 166 CYS A N 1
ATOM 1287 C CA . CYS A 1 166 ? 4.099 -15.479 -4.737 1.00 92.12 166 CYS A CA 1
ATOM 1288 C C . CYS A 1 166 ? 5.180 -16.112 -5.622 1.00 92.12 166 CYS A C 1
ATOM 1290 O O . CYS A 1 166 ? 6.254 -16.423 -5.122 1.00 92.12 166 CYS A O 1
ATOM 1292 N N . GLU A 1 167 ? 4.935 -16.293 -6.917 1.00 91.06 167 GLU A N 1
ATOM 1293 C CA . GLU A 1 167 ? 5.899 -16.913 -7.831 1.00 91.06 167 GLU A CA 1
ATOM 1294 C C . GLU A 1 167 ? 7.030 -15.975 -8.265 1.00 91.06 167 GLU A C 1
ATOM 1296 O O . GLU A 1 167 ? 8.130 -16.444 -8.546 1.00 91.06 167 GLU A O 1
ATOM 1301 N N . GLN A 1 168 ? 6.798 -14.664 -8.321 1.00 87.50 168 GLN A N 1
ATOM 1302 C CA . GLN A 1 168 ? 7.845 -13.715 -8.704 1.00 87.50 168 GLN A CA 1
ATOM 1303 C C . GLN A 1 168 ? 8.845 -13.447 -7.576 1.00 87.50 168 GLN A C 1
ATOM 1305 O O . GLN A 1 168 ? 10.047 -13.444 -7.827 1.00 87.50 168 GLN A O 1
ATOM 1310 N N . GLY A 1 169 ? 8.377 -13.231 -6.342 1.00 85.94 169 GLY A N 1
ATOM 1311 C CA . GLY A 1 169 ? 9.251 -12.866 -5.215 1.00 85.94 169 GLY A CA 1
ATOM 1312 C C . GLY A 1 169 ? 9.025 -13.655 -3.925 1.00 85.94 169 GLY A C 1
ATOM 1313 O O . GLY A 1 169 ? 9.894 -13.675 -3.058 1.00 85.94 169 GLY A O 1
ATOM 1314 N N . GLY A 1 170 ? 7.873 -14.311 -3.766 1.00 83.12 170 GLY A N 1
ATOM 1315 C CA . GLY A 1 170 ? 7.517 -15.012 -2.525 1.00 83.12 170 GLY A CA 1
ATOM 1316 C C . GLY A 1 170 ? 8.090 -16.428 -2.391 1.00 83.12 170 GLY A C 1
ATOM 1317 O O . GLY A 1 170 ? 8.201 -16.945 -1.277 1.00 83.12 170 GLY A O 1
ATOM 1318 N N . HIS A 1 171 ? 8.452 -17.065 -3.503 1.00 90.25 171 HIS A N 1
ATOM 1319 C CA . HIS A 1 171 ? 8.939 -18.438 -3.557 1.00 90.25 171 HIS A CA 1
ATOM 1320 C C . HIS A 1 171 ? 10.178 -18.544 -4.453 1.00 90.25 171 HIS A C 1
ATOM 1322 O O . HIS A 1 171 ? 10.211 -17.937 -5.523 1.00 90.25 171 HIS A O 1
ATOM 1328 N N . PRO A 1 172 ? 11.181 -19.355 -4.068 1.00 90.31 172 PRO A N 1
ATOM 1329 C CA . PRO A 1 172 ? 12.370 -19.579 -4.881 1.00 90.31 172 PRO A CA 1
ATOM 1330 C C . PRO A 1 172 ? 12.045 -20.510 -6.063 1.00 90.31 172 PRO A C 1
ATOM 1332 O O . PRO A 1 172 ? 12.382 -21.693 -6.053 1.00 90.31 172 PRO A O 1
ATOM 1335 N N . VAL A 1 173 ? 11.353 -19.981 -7.075 1.00 92.75 173 VAL A N 1
ATOM 1336 C CA . VAL A 1 173 ? 10.955 -20.695 -8.300 1.00 92.75 173 VAL A CA 1
ATOM 1337 C C . VAL A 1 173 ? 11.616 -20.077 -9.540 1.00 92.75 173 VAL A C 1
ATOM 1339 O O . VAL A 1 173 ? 12.008 -18.912 -9.503 1.00 92.75 173 VAL A O 1
ATOM 1342 N N . PRO A 1 174 ? 11.731 -20.799 -10.673 1.00 92.44 174 PRO A N 1
ATOM 1343 C CA . PRO A 1 174 ? 12.411 -20.285 -11.868 1.00 92.44 174 PRO A CA 1
ATOM 1344 C C . PRO A 1 174 ? 11.859 -18.962 -12.422 1.00 92.44 174 PRO A C 1
ATOM 1346 O O . PRO A 1 174 ? 12.604 -18.207 -13.041 1.00 92.44 174 PRO A O 1
ATOM 1349 N N . ARG A 1 175 ? 10.582 -18.641 -12.164 1.00 89.44 175 ARG A N 1
ATOM 1350 C CA . ARG A 1 175 ? 9.963 -17.362 -12.558 1.00 89.44 175 ARG A CA 1
ATOM 1351 C C . ARG A 1 175 ? 10.650 -16.144 -11.925 1.00 89.44 175 ARG A C 1
ATOM 1353 O O . ARG A 1 175 ? 10.589 -15.060 -12.488 1.00 89.44 175 ARG A O 1
ATOM 1360 N N . ALA A 1 176 ? 11.363 -16.332 -10.816 1.00 91.00 176 ALA A N 1
ATOM 1361 C CA . ALA A 1 176 ? 12.138 -15.297 -10.145 1.00 91.00 176 ALA A CA 1
ATOM 1362 C C . ALA A 1 176 ? 13.502 -15.001 -10.798 1.00 91.00 176 ALA A C 1
ATOM 1364 O O . ALA A 1 176 ? 14.130 -13.999 -10.461 1.00 91.00 176 ALA A O 1
ATOM 1365 N N . ILE A 1 177 ? 13.989 -15.845 -11.720 1.00 91.19 177 ILE A N 1
ATOM 1366 C CA . ILE A 1 177 ? 15.322 -15.696 -12.338 1.00 91.19 177 ILE A CA 1
ATOM 1367 C C . ILE A 1 177 ? 15.552 -14.302 -12.954 1.00 91.19 177 ILE A C 1
ATOM 1369 O O . ILE A 1 177 ? 16.629 -13.748 -12.719 1.00 91.19 177 ILE A O 1
ATOM 1373 N N . PRO A 1 178 ? 14.590 -13.683 -13.674 1.00 90.75 178 PRO A N 1
ATOM 1374 C CA . PRO A 1 178 ? 14.763 -12.328 -14.205 1.00 90.75 178 PRO A CA 1
ATOM 1375 C C . PRO A 1 178 ? 15.081 -11.270 -13.135 1.00 90.75 178 PRO A C 1
ATOM 1377 O O . PRO A 1 178 ? 15.711 -10.264 -13.441 1.00 90.75 178 PRO A O 1
ATOM 1380 N N . LEU A 1 179 ? 14.705 -11.502 -11.872 1.00 92.12 179 LEU A N 1
ATOM 1381 C CA . LEU A 1 179 ? 14.956 -10.592 -10.751 1.00 92.12 179 LEU A CA 1
ATOM 1382 C C . LEU A 1 179 ? 16.339 -10.773 -10.099 1.00 92.12 179 LEU A C 1
ATOM 1384 O O . LEU A 1 179 ? 16.691 -10.013 -9.196 1.00 92.12 179 LEU A O 1
ATOM 1388 N N . LEU A 1 180 ? 17.119 -11.773 -10.523 1.00 90.31 180 LEU A N 1
ATOM 1389 C CA . LEU A 1 180 ? 18.467 -12.053 -10.009 1.00 90.31 180 LEU A CA 1
ATOM 1390 C C . LEU A 1 180 ? 19.584 -11.439 -10.876 1.00 90.31 180 LEU A C 1
ATOM 1392 O O . LEU A 1 180 ? 20.756 -11.520 -10.512 1.00 90.31 180 LEU A O 1
ATOM 1396 N N . GLY A 1 181 ? 19.238 -10.834 -12.018 1.00 70.12 181 GLY A N 1
ATOM 1397 C CA . GLY A 1 181 ? 20.179 -10.236 -12.969 1.00 70.12 181 GLY A CA 1
ATOM 1398 C C . GLY A 1 181 ? 20.187 -8.704 -12.945 1.00 70.12 181 GLY A C 1
ATOM 1399 O O . GLY A 1 181 ? 19.174 -8.068 -12.677 1.00 70.12 181 GLY A O 1
ATOM 1400 N N . GLN A 1 182 ? 21.341 -8.106 -13.263 1.00 69.69 182 GLN A N 1
ATOM 1401 C CA . GLN A 1 182 ? 21.524 -6.643 -13.310 1.00 69.69 182 GLN A CA 1
ATOM 1402 C C . GLN A 1 182 ? 21.290 -6.024 -14.700 1.00 69.69 182 GLN A C 1
ATOM 1404 O O . GLN A 1 182 ? 21.301 -4.805 -14.829 1.00 69.69 182 GLN A O 1
ATOM 1409 N N . SER A 1 183 ? 21.137 -6.833 -15.753 1.00 65.62 183 SER A N 1
ATOM 1410 C CA . SER A 1 183 ? 21.144 -6.337 -17.138 1.00 65.62 183 SER A CA 1
ATOM 1411 C C . SER A 1 183 ? 19.806 -5.773 -17.616 1.00 65.62 183 SER A C 1
ATOM 1413 O O . SER A 1 183 ? 19.800 -4.994 -18.566 1.00 65.62 183 SER A O 1
ATOM 1415 N N . ASP A 1 184 ? 18.691 -6.140 -16.981 1.00 82.81 184 ASP A N 1
ATOM 1416 C CA . ASP A 1 184 ? 17.366 -5.635 -17.330 1.00 82.81 184 ASP A CA 1
ATOM 1417 C C . ASP A 1 184 ? 16.535 -5.338 -16.077 1.00 82.81 184 ASP A C 1
ATOM 1419 O O . ASP A 1 184 ? 16.030 -6.244 -15.415 1.00 82.81 184 ASP A O 1
ATOM 1423 N N . SER A 1 185 ? 16.382 -4.052 -15.759 1.00 91.06 185 SER A N 1
ATOM 1424 C CA . SER A 1 185 ? 15.547 -3.589 -14.650 1.00 91.06 185 SER A CA 1
ATOM 1425 C C . SER A 1 185 ? 14.063 -3.514 -15.010 1.00 91.06 185 SER A C 1
ATOM 1427 O O . SER A 1 185 ? 13.260 -3.206 -14.136 1.00 91.06 185 SER A O 1
ATOM 1429 N N . SER A 1 186 ? 13.662 -3.811 -16.253 1.00 92.94 186 SER A N 1
ATOM 1430 C CA . SER A 1 186 ? 12.283 -3.594 -16.706 1.00 92.94 186 SER A CA 1
ATOM 1431 C C . SER A 1 186 ? 11.269 -4.359 -15.860 1.00 92.94 186 SER A C 1
ATOM 1433 O O . SER A 1 186 ? 10.260 -3.789 -15.464 1.00 92.94 186 SER A O 1
ATOM 1435 N N . VAL A 1 187 ? 11.556 -5.621 -15.514 1.00 92.44 187 VAL A N 1
ATOM 1436 C CA . VAL A 1 187 ? 10.680 -6.415 -14.635 1.00 92.44 187 VAL A CA 1
ATOM 1437 C C . VAL A 1 187 ? 10.599 -5.798 -13.242 1.00 92.44 187 VAL A C 1
ATOM 1439 O O . VAL A 1 187 ? 9.507 -5.608 -12.722 1.00 92.44 187 VAL A O 1
ATOM 1442 N N . ALA A 1 188 ? 11.734 -5.405 -12.663 1.00 95.06 188 ALA A N 1
ATOM 1443 C CA . ALA A 1 188 ? 11.760 -4.751 -11.357 1.00 95.06 188 ALA A CA 1
ATOM 1444 C C . ALA A 1 188 ? 10.991 -3.422 -11.359 1.00 95.06 188 ALA A C 1
ATOM 1446 O O . ALA A 1 188 ? 10.301 -3.100 -10.398 1.00 95.06 188 ALA A O 1
ATOM 1447 N N . GLN A 1 189 ? 11.055 -2.678 -12.461 1.00 96.56 189 GLN A N 1
ATOM 1448 C CA . GLN A 1 189 ? 10.338 -1.422 -12.629 1.00 96.56 189 GLN A CA 1
ATOM 1449 C C . GLN A 1 189 ? 8.842 -1.624 -12.890 1.00 96.56 189 GLN A C 1
ATOM 1451 O O . GLN A 1 189 ? 8.054 -0.796 -12.452 1.00 96.56 189 GLN A O 1
ATOM 1456 N N . MET A 1 190 ? 8.412 -2.736 -13.498 1.00 95.56 190 MET A N 1
ATOM 1457 C CA . MET A 1 190 ? 6.986 -3.097 -13.521 1.00 95.56 190 MET A CA 1
ATOM 1458 C C . MET A 1 190 ? 6.471 -3.376 -12.108 1.00 95.56 190 MET A C 1
ATOM 1460 O O . MET A 1 190 ? 5.431 -2.851 -11.725 1.00 95.56 190 MET A O 1
ATOM 1464 N N . LEU A 1 191 ? 7.234 -4.125 -11.306 1.00 95.75 191 LEU A N 1
ATOM 1465 C CA . LEU A 1 191 ? 6.896 -4.376 -9.901 1.00 95.75 191 LEU A CA 1
ATOM 1466 C C . LEU A 1 191 ? 6.926 -3.099 -9.058 1.00 95.75 191 LEU A C 1
ATOM 1468 O O . LEU A 1 191 ? 6.171 -2.982 -8.101 1.00 95.75 191 LEU A O 1
ATOM 1472 N N . MET A 1 192 ? 7.762 -2.127 -9.423 1.00 97.81 192 MET A N 1
ATOM 1473 C CA . MET A 1 192 ? 7.777 -0.810 -8.791 1.00 97.81 192 MET A CA 1
ATOM 1474 C C . MET A 1 192 ? 6.468 -0.048 -9.045 1.00 97.81 192 MET A C 1
ATOM 1476 O O . MET A 1 192 ? 5.913 0.534 -8.117 1.00 97.81 192 MET A O 1
ATOM 1480 N N . LEU A 1 193 ? 5.942 -0.079 -10.275 1.00 97.81 193 LEU A N 1
ATOM 1481 C CA . LEU A 1 193 ? 4.632 0.510 -10.587 1.00 97.81 193 LEU A CA 1
ATOM 1482 C C . LEU A 1 193 ? 3.517 -0.189 -9.792 1.00 97.81 193 LEU A C 1
ATOM 1484 O O . LEU A 1 193 ? 2.669 0.479 -9.204 1.00 97.81 193 LEU A O 1
ATOM 1488 N N . ASP A 1 194 ? 3.551 -1.521 -9.735 1.00 97.06 194 ASP A N 1
ATOM 1489 C CA . ASP A 1 194 ? 2.561 -2.329 -9.014 1.00 97.06 194 ASP A CA 1
ATOM 1490 C C . ASP A 1 194 ? 2.576 -2.044 -7.502 1.00 97.06 194 ASP A C 1
ATOM 1492 O O . ASP A 1 194 ? 1.541 -1.761 -6.895 1.00 97.06 194 ASP A O 1
ATOM 1496 N N . LEU A 1 195 ? 3.772 -1.975 -6.907 1.00 98.31 195 LEU A N 1
ATOM 1497 C CA . LEU A 1 195 ? 3.990 -1.545 -5.524 1.00 98.31 195 LEU A CA 1
ATOM 1498 C C . LEU A 1 195 ? 3.325 -0.199 -5.229 1.00 98.31 195 LEU A C 1
ATOM 1500 O O . LEU A 1 195 ? 2.598 -0.069 -4.242 1.00 98.31 195 LEU A O 1
ATOM 1504 N N . MET A 1 196 ? 3.552 0.798 -6.085 1.00 98.44 196 MET A N 1
ATOM 1505 C CA . MET A 1 196 ? 2.977 2.130 -5.907 1.00 98.44 196 MET A CA 1
ATOM 1506 C C . MET A 1 196 ? 1.449 2.110 -6.015 1.00 98.44 196 MET A C 1
ATOM 1508 O O . MET A 1 196 ? 0.777 2.750 -5.207 1.00 98.44 196 MET A O 1
ATOM 1512 N N . LEU A 1 197 ? 0.881 1.336 -6.946 1.00 97.81 197 LEU A N 1
ATOM 1513 C CA . LEU A 1 197 ? -0.571 1.183 -7.080 1.00 97.81 197 LEU A CA 1
ATOM 1514 C C . LEU A 1 197 ? -1.206 0.482 -5.873 1.00 97.81 197 LEU A C 1
ATOM 1516 O O . LEU A 1 197 ? -2.304 0.858 -5.455 1.00 97.81 197 LEU A O 1
ATOM 1520 N N . HIS A 1 198 ? -0.546 -0.522 -5.297 1.00 98.06 198 HIS A N 1
ATOM 1521 C CA . HIS A 1 198 ? -1.003 -1.161 -4.063 1.00 98.06 198 HIS A CA 1
ATOM 1522 C C . HIS A 1 198 ? -0.966 -0.185 -2.878 1.00 98.06 198 HIS A C 1
ATOM 1524 O O . HIS A 1 198 ? -1.934 -0.094 -2.123 1.00 98.06 198 HIS A O 1
ATOM 1530 N N . CYS A 1 199 ? 0.100 0.608 -2.738 1.00 98.56 199 CYS A N 1
ATOM 1531 C CA . CYS A 1 199 ? 0.205 1.614 -1.677 1.00 98.56 199 CYS A CA 1
ATOM 1532 C C . CYS A 1 199 ? -0.767 2.789 -1.842 1.00 98.56 199 CYS A C 1
ATOM 1534 O O . CYS A 1 199 ? -1.286 3.295 -0.840 1.00 98.56 199 CYS A O 1
ATOM 1536 N N . TRP A 1 200 ? -1.079 3.189 -3.077 1.00 98.31 200 TRP A N 1
ATOM 1537 C CA . TRP A 1 200 ? -2.186 4.105 -3.332 1.00 98.31 200 TRP A CA 1
ATOM 1538 C C . TRP A 1 200 ? -3.488 3.490 -2.816 1.00 98.31 200 TRP A C 1
ATOM 1540 O O . TRP A 1 200 ? -4.133 4.076 -1.949 1.00 98.31 200 TRP A O 1
ATOM 1550 N N . ARG A 1 201 ? -3.844 2.274 -3.243 1.00 98.06 201 ARG A N 1
ATOM 1551 C CA . ARG A 1 201 ? -5.092 1.621 -2.813 1.00 98.06 201 ARG A CA 1
ATOM 1552 C C . ARG A 1 201 ? -5.184 1.434 -1.296 1.00 98.06 201 ARG A C 1
ATOM 1554 O O . ARG A 1 201 ? -6.256 1.638 -0.735 1.00 98.06 201 ARG A O 1
ATOM 1561 N N . ILE A 1 202 ? -4.075 1.133 -0.617 1.00 98.62 202 ILE A N 1
ATOM 1562 C CA . ILE A 1 202 ? -3.989 1.148 0.856 1.00 98.62 202 ILE A CA 1
ATOM 1563 C C . ILE A 1 202 ? -4.394 2.518 1.414 1.00 98.62 202 ILE A C 1
ATOM 1565 O O . ILE A 1 202 ? -5.198 2.586 2.341 1.00 98.62 202 ILE A O 1
ATOM 1569 N N . THR A 1 203 ? -3.859 3.601 0.849 1.00 98.38 203 THR A N 1
ATOM 1570 C CA . THR A 1 203 ? -4.169 4.976 1.271 1.00 98.38 203 THR A CA 1
ATOM 1571 C C . THR A 1 203 ? -5.653 5.291 1.087 1.00 98.38 203 THR A C 1
ATOM 1573 O O . THR A 1 203 ? -6.285 5.771 2.027 1.00 98.38 203 THR A O 1
ATOM 1576 N N . ASP A 1 204 ? -6.227 4.962 -0.074 1.00 97.56 204 ASP A N 1
ATOM 1577 C CA . ASP A 1 204 ? -7.652 5.178 -0.359 1.00 97.56 204 ASP A CA 1
ATOM 1578 C C . ASP A 1 204 ? -8.544 4.371 0.596 1.00 97.56 204 ASP A C 1
ATOM 1580 O O . ASP A 1 204 ? -9.466 4.923 1.192 1.00 97.56 204 ASP A O 1
ATOM 1584 N N . ASN A 1 205 ? -8.234 3.089 0.823 1.00 98.06 205 ASN A N 1
ATOM 1585 C CA . ASN A 1 205 ? -8.977 2.253 1.769 1.00 98.06 205 ASN A CA 1
ATOM 1586 C C . ASN A 1 205 ? -8.957 2.856 3.184 1.00 98.06 205 ASN A C 1
ATOM 1588 O O . ASN A 1 205 ? -9.981 2.894 3.864 1.00 98.06 205 ASN A O 1
ATOM 1592 N N . VAL A 1 206 ? -7.800 3.340 3.643 1.00 97.88 206 VAL A N 1
ATOM 1593 C CA . VAL A 1 206 ? -7.682 3.938 4.979 1.00 97.88 206 VAL A CA 1
ATOM 1594 C C . VAL A 1 206 ? -8.414 5.276 5.066 1.00 97.88 206 VAL A C 1
ATOM 1596 O O . VAL A 1 206 ? -9.019 5.545 6.100 1.00 97.88 206 VAL A O 1
ATOM 1599 N N . LEU A 1 207 ? -8.421 6.087 4.005 1.00 96.62 207 LEU A N 1
ATOM 1600 C CA . LEU A 1 207 ? -9.238 7.301 3.939 1.00 96.62 207 LEU A CA 1
ATOM 1601 C C . LEU A 1 207 ? -10.735 6.972 4.039 1.00 96.62 207 LEU A C 1
ATOM 1603 O O . LEU A 1 207 ? -11.414 7.535 4.892 1.00 96.62 207 LEU A O 1
ATOM 1607 N N . SER A 1 208 ? -11.234 6.001 3.268 1.00 95.88 208 SER A N 1
ATOM 1608 C CA . SER A 1 208 ? -12.636 5.559 3.354 1.00 95.88 208 SER A CA 1
ATOM 1609 C C . SER A 1 208 ? -12.990 4.955 4.717 1.00 95.88 208 SER A C 1
ATOM 1611 O O . SER A 1 208 ? -14.101 5.122 5.221 1.00 95.88 208 SER A O 1
ATOM 1613 N N . TRP A 1 209 ? -12.050 4.255 5.355 1.00 96.38 209 TRP A N 1
ATOM 1614 C CA . TRP A 1 209 ? -12.227 3.812 6.735 1.00 96.38 209 TRP A CA 1
ATOM 1615 C C . TRP A 1 209 ? -12.322 5.012 7.693 1.00 96.38 209 TRP A C 1
ATOM 1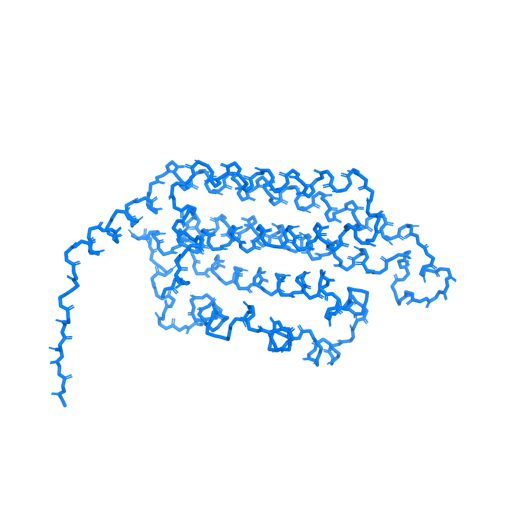617 O O . TRP A 1 209 ? -13.256 5.073 8.490 1.00 96.38 209 TRP A O 1
ATOM 1627 N N . ALA A 1 210 ? -11.419 5.985 7.559 1.00 93.56 210 ALA A N 1
ATOM 1628 C CA . ALA A 1 210 ? -11.312 7.162 8.418 1.00 93.56 210 ALA A CA 1
ATOM 1629 C C . ALA A 1 210 ? -12.518 8.111 8.337 1.00 93.56 210 ALA A C 1
ATOM 1631 O O . ALA A 1 210 ? -12.888 8.710 9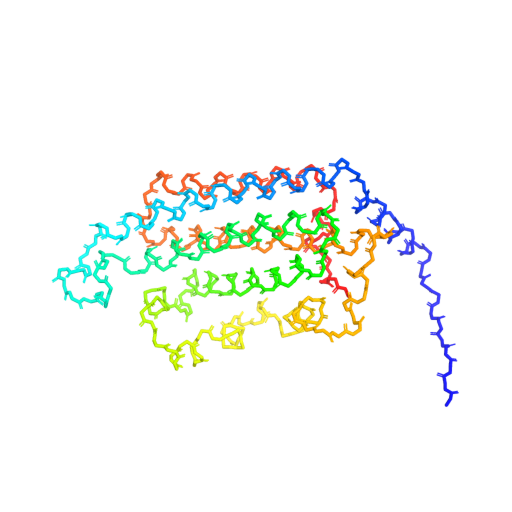.347 1.00 93.56 210 ALA A O 1
ATOM 1632 N N . GLU A 1 211 ? -13.147 8.233 7.163 1.00 91.75 211 GLU A N 1
ATOM 1633 C CA . GLU A 1 211 ? -14.377 9.016 6.963 1.00 91.75 211 GLU A CA 1
ATOM 1634 C C . GLU A 1 211 ? -15.522 8.545 7.868 1.00 91.75 211 GLU A C 1
ATOM 1636 O O . GLU A 1 211 ? -16.361 9.345 8.277 1.00 91.75 211 GLU A O 1
ATOM 1641 N N . ARG A 1 212 ? -15.541 7.256 8.219 1.00 90.38 212 ARG A N 1
ATOM 1642 C CA . ARG A 1 212 ? -16.589 6.647 9.048 1.00 90.38 212 ARG A CA 1
ATOM 1643 C C . ARG A 1 212 ? -16.266 6.669 10.539 1.00 90.38 212 ARG A C 1
ATOM 1645 O O . ARG A 1 212 ? -17.175 6.547 11.352 1.00 90.38 212 ARG A O 1
ATOM 1652 N N . THR A 1 213 ? -14.993 6.819 10.902 1.00 86.50 213 THR A N 1
ATOM 1653 C CA . THR A 1 213 ? -14.525 6.809 12.299 1.00 86.50 213 THR A CA 1
ATOM 1654 C C . THR A 1 213 ? -14.210 8.204 12.841 1.00 86.50 213 THR A C 1
ATOM 1656 O O . THR A 1 213 ? -13.575 8.311 13.884 1.00 86.50 213 THR A O 1
ATOM 1659 N N . GLU A 1 214 ? -14.601 9.266 12.126 1.00 86.25 214 GLU A N 1
ATOM 1660 C CA . GLU A 1 214 ? -14.390 10.671 12.516 1.00 86.25 214 GLU A CA 1
ATOM 1661 C C . GLU A 1 214 ? -12.923 11.002 12.850 1.00 86.25 214 GLU A C 1
ATOM 1663 O O . GLU A 1 214 ? -12.611 11.667 13.841 1.00 86.25 214 GLU A O 1
ATOM 1668 N N . LEU A 1 215 ? -11.994 10.524 12.016 1.00 87.25 215 LEU A N 1
ATOM 1669 C CA . LEU A 1 215 ? -10.568 10.776 12.215 1.00 87.25 215 LEU A CA 1
ATOM 1670 C C . LEU A 1 215 ? -10.261 12.283 12.229 1.00 87.25 215 LEU A C 1
ATOM 1672 O O . LEU A 1 215 ? -10.801 13.058 11.438 1.00 87.25 215 LEU A O 1
ATOM 1676 N N . ASP A 1 216 ? -9.343 12.707 13.100 1.00 88.25 216 ASP A N 1
ATOM 1677 C CA . ASP A 1 216 ? -8.985 14.116 13.209 1.00 88.25 216 ASP A CA 1
ATOM 1678 C C . ASP A 1 216 ? -8.397 14.668 11.895 1.00 88.25 216 ASP A C 1
ATOM 1680 O O . ASP A 1 216 ? -7.647 14.001 11.171 1.00 88.25 216 ASP A O 1
ATOM 1684 N N . GLY A 1 217 ? -8.695 15.938 11.605 1.00 85.88 217 GLY A N 1
ATOM 1685 C CA . GLY A 1 217 ? -8.296 16.573 10.347 1.00 85.88 217 GLY A CA 1
ATOM 1686 C C . GLY A 1 217 ? -6.780 16.635 10.121 1.00 85.88 217 GLY A C 1
ATOM 1687 O O . GLY A 1 217 ? -6.335 16.663 8.973 1.00 85.88 217 GLY A O 1
ATOM 1688 N N . ARG A 1 218 ? -5.957 16.617 11.182 1.00 88.12 218 ARG A N 1
ATOM 1689 C CA . ARG A 1 218 ? -4.492 16.629 11.042 1.00 88.12 218 ARG A CA 1
ATOM 1690 C C . ARG A 1 218 ? -3.987 15.278 10.551 1.00 88.12 218 ARG A C 1
ATOM 1692 O O . ARG A 1 218 ? -3.076 15.245 9.724 1.00 88.12 218 ARG A O 1
ATOM 1699 N N . THR A 1 219 ? -4.552 14.183 11.045 1.00 88.69 219 THR A N 1
ATOM 1700 C CA . THR A 1 219 ? -4.218 12.842 10.565 1.00 88.69 219 THR A CA 1
ATOM 1701 C C . THR A 1 219 ? -4.752 12.613 9.154 1.00 88.69 219 THR A C 1
ATOM 1703 O O . THR A 1 219 ? -3.980 12.202 8.285 1.00 88.69 219 THR A O 1
ATOM 1706 N N . ALA A 1 220 ? -6.013 12.966 8.888 1.00 92.06 220 ALA A N 1
ATOM 1707 C CA . ALA A 1 220 ? -6.592 12.890 7.546 1.00 92.06 220 ALA A CA 1
ATOM 1708 C C . ALA A 1 220 ? -5.759 13.684 6.520 1.00 92.06 220 ALA A C 1
ATOM 1710 O O . ALA A 1 220 ? -5.452 13.180 5.442 1.00 92.06 220 ALA A O 1
ATOM 1711 N N . GLY A 1 221 ? -5.275 14.876 6.891 1.00 93.44 221 GLY A N 1
ATOM 1712 C CA . GLY A 1 221 ? -4.402 15.692 6.044 1.00 93.44 221 GLY A CA 1
ATOM 1713 C C . GLY A 1 221 ? -3.102 14.999 5.609 1.00 93.44 221 GLY A C 1
ATOM 1714 O O . GLY A 1 221 ? -2.623 15.242 4.505 1.00 93.44 221 GLY A O 1
ATOM 1715 N N . LYS A 1 222 ? -2.535 14.100 6.425 1.00 94.19 222 LYS A N 1
ATOM 1716 C CA . LYS A 1 222 ? -1.321 13.337 6.065 1.00 94.19 222 LYS A CA 1
ATOM 1717 C C . LYS A 1 222 ? -1.608 12.210 5.076 1.00 94.19 222 LYS A C 1
ATOM 1719 O O . LYS A 1 222 ? -0.798 11.950 4.187 1.00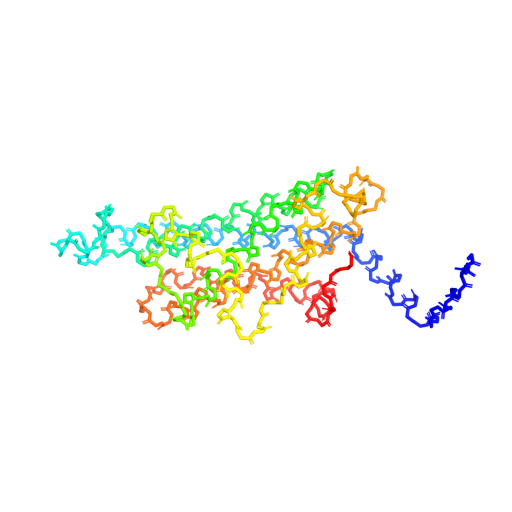 94.19 222 LYS A O 1
ATOM 1724 N N . LEU A 1 223 ? -2.756 11.553 5.216 1.00 95.81 223 LEU A N 1
ATOM 1725 C CA . LEU A 1 223 ? -3.213 10.551 4.253 1.00 95.81 223 LEU A CA 1
ATOM 1726 C C . LEU A 1 223 ? -3.528 11.211 2.904 1.00 95.81 223 LEU A C 1
ATOM 1728 O O . LEU A 1 223 ? -3.070 10.737 1.869 1.00 95.81 223 LEU A O 1
ATOM 1732 N N . LEU A 1 224 ? -4.184 12.376 2.920 1.00 96.81 224 LEU A N 1
ATOM 1733 C CA . LEU A 1 224 ? -4.414 13.182 1.718 1.00 96.81 224 LEU A CA 1
ATOM 1734 C C . LEU A 1 224 ? -3.103 13.642 1.063 1.00 96.81 224 LEU A C 1
ATOM 1736 O O . LEU A 1 224 ? -2.988 13.593 -0.157 1.00 96.81 224 LEU A O 1
ATOM 1740 N N . ALA A 1 225 ? -2.087 14.024 1.844 1.00 97.31 225 ALA A N 1
ATOM 1741 C CA . ALA A 1 225 ? -0.761 14.334 1.301 1.00 97.31 225 ALA A CA 1
ATOM 1742 C C . ALA A 1 225 ? -0.123 13.118 0.600 1.00 97.31 225 ALA A C 1
ATOM 1744 O O . ALA A 1 225 ? 0.486 13.262 -0.455 1.00 97.31 225 ALA A O 1
ATOM 1745 N N . THR A 1 226 ? -0.319 11.909 1.136 1.00 97.19 226 THR A N 1
ATOM 1746 C CA . THR A 1 226 ? 0.120 10.665 0.475 1.00 97.19 226 THR A CA 1
ATOM 1747 C C . THR A 1 226 ? -0.594 10.477 -0.869 1.00 97.19 226 THR A C 1
ATOM 1749 O O . THR A 1 226 ? 0.048 10.205 -1.881 1.00 97.19 226 THR A O 1
ATOM 1752 N N . GLN A 1 227 ? -1.914 10.679 -0.904 1.00 96.69 227 GLN A N 1
ATOM 1753 C CA . GLN A 1 227 ? -2.709 10.586 -2.131 1.00 96.69 227 GLN A CA 1
ATOM 1754 C C . GLN A 1 227 ? -2.266 11.620 -3.180 1.00 96.69 227 GLN A C 1
ATOM 1756 O O . GLN A 1 227 ? -2.165 11.299 -4.362 1.00 96.69 227 GLN A O 1
ATOM 1761 N N . GLN A 1 228 ? -1.933 12.841 -2.752 1.00 98.19 228 GLN A N 1
ATOM 1762 C CA . GLN A 1 228 ? -1.397 13.887 -3.627 1.00 98.19 228 GLN A CA 1
ATOM 1763 C C . GLN A 1 228 ? -0.061 13.486 -4.260 1.00 98.19 228 GLN A C 1
ATOM 1765 O O . GLN A 1 228 ? 0.126 13.727 -5.450 1.00 98.19 228 GLN A O 1
ATOM 1770 N N . VAL A 1 229 ? 0.835 12.835 -3.508 1.00 98.38 229 VAL A N 1
ATOM 1771 C CA . VAL A 1 229 ? 2.103 12.317 -4.051 1.00 98.38 229 VAL A CA 1
ATOM 1772 C C . VAL A 1 229 ? 1.847 11.293 -5.159 1.00 98.38 229 VAL A C 1
ATOM 1774 O O . VAL A 1 229 ? 2.443 11.398 -6.231 1.00 98.38 229 VAL A O 1
ATOM 1777 N N . PHE A 1 230 ? 0.937 10.337 -4.951 1.00 98.12 230 PHE A N 1
ATOM 1778 C CA . PHE A 1 230 ? 0.604 9.352 -5.987 1.00 98.12 230 PHE A CA 1
ATOM 1779 C C . PHE A 1 230 ? -0.112 9.974 -7.190 1.00 98.12 230 PHE A C 1
ATOM 1781 O O . PHE A 1 230 ? 0.186 9.617 -8.328 1.00 98.12 230 PHE A O 1
ATOM 1788 N N . ALA A 1 231 ? -1.003 10.941 -6.963 1.00 97.38 231 ALA A N 1
ATOM 1789 C CA . ALA A 1 231 ? -1.667 11.665 -8.040 1.00 97.38 231 ALA A CA 1
ATOM 1790 C C . ALA A 1 231 ? -0.666 12.458 -8.895 1.00 97.38 231 ALA A C 1
ATOM 1792 O O . ALA A 1 231 ? -0.759 12.430 -10.121 1.00 97.38 231 ALA A O 1
ATOM 1793 N N . GLN A 1 232 ? 0.305 13.126 -8.264 1.00 98.12 232 GLN A N 1
ATOM 1794 C CA . GLN A 1 232 ? 1.379 13.835 -8.960 1.00 98.12 232 GLN A CA 1
ATOM 1795 C C . GLN A 1 232 ? 2.248 12.863 -9.764 1.00 98.12 232 GLN A C 1
ATOM 1797 O O . GLN A 1 232 ? 2.455 13.077 -10.956 1.00 98.12 232 GLN A O 1
ATOM 1802 N N . TRP A 1 233 ? 2.686 11.761 -9.151 1.00 97.81 233 TRP A N 1
ATOM 1803 C CA . TRP A 1 233 ? 3.419 10.710 -9.858 1.00 97.81 233 TRP A CA 1
ATOM 1804 C C . TRP A 1 233 ? 2.653 10.199 -11.085 1.00 97.81 233 TRP A C 1
ATOM 1806 O O . TRP A 1 233 ? 3.238 10.068 -12.157 1.00 97.81 233 TRP A O 1
ATOM 1816 N N . GLY A 1 234 ? 1.341 9.979 -10.969 1.00 96.88 234 GLY A N 1
ATOM 1817 C CA . GLY A 1 234 ? 0.506 9.533 -12.084 1.00 96.88 234 GLY A CA 1
ATOM 1818 C C . GLY A 1 234 ? 0.405 10.530 -13.249 1.00 96.88 234 GLY A C 1
ATOM 1819 O O . GLY A 1 234 ? 0.031 10.133 -14.353 1.00 96.88 234 GLY A O 1
ATOM 1820 N N . GLN A 1 235 ? 0.739 11.808 -13.030 1.00 97.50 235 GLN A N 1
ATOM 1821 C CA . GLN A 1 235 ? 0.877 12.807 -14.097 1.00 97.50 235 GLN A CA 1
ATOM 1822 C C . GLN A 1 235 ? 2.285 12.843 -14.703 1.00 97.50 235 GLN A C 1
ATOM 1824 O O . GLN A 1 235 ? 2.430 13.175 -15.879 1.00 97.50 235 GLN A O 1
ATOM 1829 N N . GLU A 1 236 ? 3.308 12.517 -13.916 1.00 97.69 236 GLU A N 1
ATOM 1830 C CA . GLU A 1 236 ? 4.715 12.563 -14.328 1.00 97.69 236 GLU A CA 1
ATOM 1831 C C . GLU A 1 236 ? 5.169 11.278 -15.037 1.00 97.69 236 GLU A C 1
ATOM 1833 O O . GLU A 1 236 ? 5.990 11.338 -15.953 1.00 97.69 236 GLU A O 1
ATOM 1838 N N . ASP A 1 237 ? 4.636 10.116 -14.649 1.00 97.56 237 ASP A N 1
ATOM 1839 C CA . ASP A 1 237 ? 5.008 8.823 -15.220 1.00 97.56 237 ASP A CA 1
ATOM 1840 C C . ASP A 1 237 ? 4.003 8.366 -16.292 1.00 97.56 237 ASP A C 1
ATOM 1842 O O . ASP A 1 237 ? 2.882 7.953 -15.973 1.00 97.56 237 ASP A O 1
ATOM 1846 N N . PRO A 1 238 ? 4.388 8.350 -17.580 1.00 95.44 238 PRO A N 1
ATOM 1847 C CA . PRO A 1 238 ? 3.486 7.958 -18.657 1.00 95.44 238 PRO A CA 1
ATOM 1848 C C . PRO A 1 238 ? 3.088 6.474 -18.610 1.00 95.44 238 PRO A C 1
ATOM 1850 O O . PRO A 1 238 ? 2.192 6.070 -19.353 1.00 95.44 238 PRO A O 1
ATOM 1853 N N . LEU A 1 239 ? 3.740 5.645 -17.784 1.00 95.88 239 LEU A N 1
ATOM 1854 C CA . LEU A 1 239 ? 3.344 4.253 -17.571 1.00 95.88 239 LEU A CA 1
ATOM 1855 C C . LEU A 1 239 ? 2.217 4.093 -16.550 1.00 95.88 239 LEU A C 1
ATOM 1857 O O . LEU A 1 239 ? 1.664 3.002 -16.462 1.00 95.88 239 LEU A O 1
ATOM 1861 N N . TYR A 1 240 ? 1.819 5.145 -15.832 1.00 94.62 240 TYR A N 1
ATOM 1862 C CA . TYR A 1 240 ? 0.729 5.069 -14.858 1.00 94.62 240 TYR A CA 1
ATOM 1863 C C . TYR A 1 240 ? -0.596 4.608 -15.490 1.00 94.62 240 TYR A C 1
ATOM 1865 O O . TYR A 1 240 ? -1.213 3.654 -15.022 1.00 94.62 240 TYR A O 1
ATOM 1873 N N . GLN A 1 241 ? -1.004 5.220 -16.607 1.00 91.81 241 GLN A N 1
ATOM 1874 C CA . GLN A 1 241 ? -2.243 4.846 -17.310 1.00 91.81 241 GLN A CA 1
ATOM 1875 C C . GLN A 1 241 ? -2.195 3.414 -17.855 1.00 91.81 241 GLN A C 1
ATOM 1877 O O . GLN A 1 241 ? -3.192 2.689 -17.833 1.00 91.81 241 GLN A O 1
ATOM 1882 N N . TRP A 1 242 ? -1.016 2.994 -18.318 1.00 92.25 242 TRP A N 1
ATOM 1883 C CA . TRP A 1 242 ? -0.794 1.607 -18.700 1.00 92.25 242 TRP A CA 1
ATOM 1884 C C . TRP A 1 242 ? -0.946 0.689 -17.484 1.00 92.25 242 TRP A C 1
ATOM 1886 O O . TRP A 1 242 ? -1.714 -0.256 -17.554 1.00 92.25 242 TRP A O 1
ATOM 1896 N N . ALA A 1 243 ? -0.323 1.000 -16.348 1.00 90.44 243 ALA A N 1
ATOM 1897 C CA . ALA A 1 243 ? -0.376 0.167 -15.149 1.00 90.44 243 ALA A CA 1
ATOM 1898 C C . ALA A 1 243 ? -1.797 0.029 -14.561 1.00 90.44 243 ALA A C 1
ATOM 1900 O O . ALA A 1 243 ? -2.128 -1.018 -14.016 1.00 90.44 243 ALA A O 1
ATOM 1901 N N . LEU A 1 244 ? -2.663 1.038 -14.716 1.00 87.19 244 LEU A N 1
ATOM 1902 C CA . LEU A 1 244 ? -4.080 0.944 -14.332 1.00 87.19 244 LEU A CA 1
ATOM 1903 C C . LEU A 1 244 ? -4.895 -0.030 -15.194 1.00 87.19 244 LEU A C 1
ATOM 1905 O O . LEU A 1 244 ? -5.876 -0.601 -14.722 1.00 87.19 244 LEU A O 1
ATOM 1909 N N . SER A 1 245 ? -4.547 -0.139 -16.476 1.00 83.94 245 SER A N 1
ATOM 1910 C CA . SER A 1 245 ? -5.306 -0.898 -17.478 1.00 83.94 245 SER A CA 1
ATOM 1911 C C . SER A 1 245 ? -4.670 -2.240 -17.829 1.00 83.94 245 SER A C 1
ATOM 1913 O O . SER A 1 245 ? -5.333 -3.108 -18.400 1.00 83.94 245 SER A O 1
ATOM 1915 N N . ALA A 1 246 ? -3.393 -2.414 -17.499 1.00 73.56 246 ALA A N 1
ATOM 1916 C CA . ALA A 1 246 ? -2.647 -3.616 -17.781 1.00 73.56 246 ALA A CA 1
ATOM 1917 C C . ALA A 1 246 ? -3.208 -4.790 -16.966 1.00 73.56 246 ALA A C 1
ATOM 1919 O O . ALA A 1 246 ? -3.528 -4.637 -15.782 1.00 73.56 246 ALA A O 1
ATOM 1920 N N . PRO A 1 247 ? -3.284 -5.995 -17.557 1.00 60.91 247 PRO A N 1
ATOM 1921 C CA . PRO A 1 247 ? -3.292 -7.193 -16.735 1.00 60.91 247 PRO A CA 1
ATOM 1922 C C . PRO A 1 247 ? -2.010 -7.190 -15.888 1.00 60.91 247 PRO A C 1
ATOM 1924 O O . PRO A 1 247 ? -0.978 -6.697 -16.352 1.00 60.91 247 PRO A O 1
ATOM 1927 N N . LEU A 1 248 ? -2.065 -7.721 -14.661 1.00 55.62 248 LEU A N 1
ATOM 1928 C CA . LEU A 1 248 ? -0.869 -7.840 -13.819 1.00 55.62 248 LEU A CA 1
ATOM 1929 C C . LEU A 1 248 ? 0.281 -8.470 -14.605 1.00 55.62 248 LEU A C 1
ATOM 1931 O O . LEU A 1 248 ? 0.044 -9.267 -15.523 1.00 55.62 248 LEU A O 1
ATOM 1935 N N . ALA A 1 249 ? 1.507 -8.084 -14.246 1.00 48.72 249 ALA A N 1
ATOM 1936 C CA . ALA A 1 249 ? 2.708 -8.569 -14.907 1.00 48.72 249 ALA A CA 1
ATOM 1937 C C . ALA A 1 249 ? 2.664 -10.110 -15.068 1.00 48.72 249 ALA A C 1
ATOM 1939 O O . ALA A 1 249 ? 2.024 -10.809 -14.285 1.00 48.72 249 ALA A O 1
ATOM 1940 N N . PRO A 1 250 ? 3.245 -10.676 -16.131 1.00 37.62 250 PRO A N 1
ATOM 1941 C CA . PRO A 1 250 ? 3.499 -12.110 -16.224 1.00 37.62 250 PRO A CA 1
ATOM 1942 C C . PRO A 1 250 ? 4.834 -12.508 -15.564 1.00 37.62 250 PRO A C 1
ATOM 1944 O O . PRO A 1 250 ? 5.572 -11.659 -15.025 1.00 37.62 250 PRO A O 1
#

Radius of gyration: 19.72 Å; chains: 1; bounding box: 38×50×66 Å

Secondary structure (DSSP, 8-state):
----------HHHHHHHHHHHHHHT-HHHHHHHHHHHHHHHHHHHHHHHHHHHHHHHSSSHHHHT--TT--S-HHHHHHHHHHHHHHHHHHHHHHHHHTT-HHHHHHHHHHHHHHHHHHHHHHTTSS-HHHHHH--HHHHHHHSSHHHHHHTTTTSS-HHHHHHHIIIIIS--GGGGGGG-SS--HHHHHHHHHHHHHHHHHHHHHHHHHHHTT--HHHHHHHHHHHHHHHHHHHH-TTHHHHHHSPPP-

pLDDT: mean 92.54, std 10.91, range [37.62, 98.88]

Sequence (250 aa):
MELHREQQLDPQFADEVAAIRRRLGERELISVRLAAASNAATHLKSAGQTMHVIGHLIGDGRVSGTSTRGNGDDALVGVAVLLQIAAELLDTSSELLCGTRHYAGAALLRQVVEVEYLTWAFANEERDAAAWLNSTHDERMRLFSPKRLRGVSDGRFRSEDYQHHCEQGGHPVPRAIPLLGQSDSSVAQMLMLDLMLHCWRITDNVLSWAERTELDGRTAGKLLATQQVFAQWGQEDPLYQWALSAPLAP